Protein 5C1E (pdb70)

CATH classification: 2.160.20.10

Nearest PDB structures (foldseek):
  5c1e-assembly1_A  TM=1.003E+00  e=2.695E-51  Aspergillus niger ATCC 1015
  5c1c-assembly1_A  TM=1.003E+00  e=8.827E-51  Aspergillus niger ATCC 1015
  1xg2-assembly1_A  TM=9.090E-01  e=1.172E-19  Solanum lycopersicum
  1gq8-assembly1_A  TM=8.953E-01  e=8.799E-18  Daucus carota
  2nt9-assembly2_B  TM=8.661E-01  e=5.333E-15  Dickeya dadantii 3937

Organism: Aspergillus niger (strain ATCC 1015 / CBS 113.46 / FGSC A1144 / LSHB Ac4 / NCTC 3858a / NRRL 328 / USDA 3528.7) (NCBI:txid380704)

Secondary structure (DSSP, 8-state):
--B-SPPTT-EEESTTSSBSSHHHHHHHH-S--S-EEEEE-SEEEE--EEE--SS-EEEEE-BS-TT-STT--EEEEE---HHHHSSTGGG-SEEE--TT-EEES-EEEE---TTS---SEEEESSSEEEES-EEE-SBS-EEEEESEEEEES-EEEESBS-EEES-EEEEES-EEEESSSEEEEEE---STT----EEEES-EEEEPTT---TT-EEEE--SSTT-EEEEES-EE-TTB-TT-B---STT---EEEEES-BSTT---TT--SB---SS---HHHHH-TTGGGTS-TT-

Structure (mmCIF, N/CA/C/O backbone):
data_5C1E
#
_entry.id   5C1E
#
_cell.length_a   74.614
_cell.length_b   113.543
_cell.length_c   88.765
_cell.angle_alpha   90.000
_cell.angle_beta   90.000
_cell.angle_gamma   90.000
#
_symmetry.space_group_name_H-M   'C 2 2 21'
#
loop_
_entity.id
_entity.type
_entity.pdbx_description
1 polymer Pectinesterase
2 non-polymer 2-acetamido-2-deoxy-beta-D-glucopyranose
3 non-polymer 'SULFATE ION'
4 non-polymer 'CHLORIDE ION'
5 non-polymer GLYCEROL
6 non-polymer 'ACETATE ION'
7 water water
#
loop_
_atom_site.group_PDB
_atom_site.id
_atom_site.type_symbol
_atom_site.label_atom_id
_atom_site.label_alt_id
_atom_site.label_comp_id
_atom_site.label_asym_id
_atom_site.label_entity_id
_atom_site.label_seq_id
_atom_site.pdbx_PDB_ins_code
_atom_site.Cartn_x
_atom_site.Cartn_y
_atom_site.Cartn_z
_atom_site.occupancy
_atom_site.B_iso_or_equiv
_atom_site.auth_seq_id
_atom_site.auth_comp_id
_atom_site.auth_asym_id
_atom_site.auth_atom_id
_atom_site.pdbx_PDB_model_num
ATOM 1 N N . GLU A 1 1 ? -1.792 26.023 -1.739 1.00 32.39 29 GLU A N 1
ATOM 2 C CA . GLU A 1 1 ? -1.630 24.815 -2.591 1.00 30.44 29 GLU A CA 1
ATOM 3 C C . GLU A 1 1 ? -2.892 24.618 -3.421 1.00 24.91 29 GLU A C 1
ATOM 4 O O . GLU A 1 1 ? -3.965 25.074 -3.033 1.00 22.54 29 GLU A O 1
ATOM 10 N N . SER A 1 2 ? -2.758 23.944 -4.561 1.00 21.47 30 SER A N 1
ATOM 11 C CA . SER A 1 2 ? -3.915 23.453 -5.303 1.00 20.22 30 SER A CA 1
ATOM 12 C C . SER A 1 2 ? -4.069 21.963 -4.986 1.00 20.67 30 SER A C 1
ATOM 13 O O . SER A 1 2 ? -3.077 21.253 -4.892 1.00 22.37 30 SER A O 1
ATOM 16 N N . ARG A 1 3 ? -5.293 21.491 -4.768 1.00 19.35 31 ARG A N 1
ATOM 17 C CA . ARG A 1 3 ? -5.528 20.062 -4.605 1.00 19.03 31 ARG A CA 1
ATOM 18 C C . ARG A 1 3 ? -6.430 19.575 -5.728 1.00 18.49 31 ARG A C 1
ATOM 19 O O . ARG A 1 3 ? -7.649 19.767 -5.686 1.00 18.39 31 ARG A O 1
ATOM 27 N N . THR A 1 4 ? -5.826 18.978 -6.754 1.00 18.50 32 THR A N 1
ATOM 28 C CA . THR A 1 4 ? -6.560 18.597 -7.960 1.00 18.53 32 THR A CA 1
ATOM 29 C C . THR A 1 4 ? -6.473 17.111 -8.269 1.00 18.84 32 THR A C 1
ATOM 30 O O . THR A 1 4 ? -6.889 16.663 -9.334 1.00 17.84 32 THR A O 1
ATOM 34 N N . SER A 1 5 ? -5.949 16.341 -7.320 1.00 19.42 33 SER A N 1
ATOM 35 C CA . SER A 1 5 ? -6.008 14.891 -7.390 1.00 19.67 33 SER A CA 1
ATOM 36 C C . SER A 1 5 ? -5.856 14.357 -5.981 1.00 19.20 33 SER A C 1
ATOM 37 O O . SER A 1 5 ? -5.562 15.118 -5.042 1.00 19.16 33 SER A O 1
ATOM 40 N N . ALA A 1 6 ? -6.078 13.058 -5.820 1.00 19.28 34 ALA A N 1
ATOM 41 C CA . ALA A 1 6 ? -6.124 12.478 -4.479 1.00 19.06 34 ALA A CA 1
ATOM 42 C C . ALA A 1 6 ? -4.779 12.561 -3.781 1.00 20.09 34 ALA A C 1
ATOM 43 O O . ALA A 1 6 ? -3.770 12.161 -4.337 1.00 20.75 34 ALA A O 1
ATOM 45 N N . PRO A 1 7 ? -4.751 13.104 -2.558 1.00 21.75 35 PRO A N 1
ATOM 46 C CA . PRO A 1 7 ? -3.517 12.956 -1.814 1.00 22.73 35 PRO A CA 1
ATOM 47 C C . PRO A 1 7 ? -3.156 11.484 -1.564 1.00 24.43 35 PRO A C 1
ATOM 48 O O . PRO A 1 7 ? -3.970 10.569 -1.781 1.00 22.40 35 PRO A O 1
ATOM 52 N N . SER A 1 8 ? -1.928 11.288 -1.104 1.00 25.98 36 SER A N 1
ATOM 53 C CA . SER A 1 8 ? -1.364 9.967 -0.904 1.00 29.12 36 SER A CA 1
ATOM 54 C C . SER A 1 8 ? -2.308 9.075 -0.106 1.00 26.20 36 SER A C 1
ATOM 55 O O . SER A 1 8 ? -2.717 9.423 0.985 1.00 27.01 36 SER A O 1
ATOM 58 N N . GLY A 1 9 ? -2.656 7.935 -0.680 1.00 25.82 37 GLY A N 1
ATOM 59 C CA . GLY A 1 9 ? -3.432 6.918 0.012 1.00 25.21 37 GLY A CA 1
ATOM 60 C C . GLY A 1 9 ? -4.929 7.124 0.057 1.00 24.56 37 GLY A C 1
ATOM 61 O O . GLY A 1 9 ? -5.635 6.251 0.552 1.00 23.74 37 GLY A O 1
ATOM 62 N N . CYS A 1 10 ? -5.440 8.247 -0.456 1.00 22.74 38 CYS A N 1
ATOM 63 C CA . CYS A 1 10 ? -6.866 8.535 -0.295 1.00 23.92 38 CYS A CA 1
ATOM 64 C C . CYS A 1 10 ? -7.720 7.770 -1.289 1.00 22.19 38 CYS A C 1
ATOM 65 O O . CYS A 1 10 ? -7.296 7.523 -2.405 1.00 22.84 38 CYS A O 1
ATOM 68 N N . LEU A 1 11 ? -8.926 7.416 -0.861 1.00 21.47 39 LEU A N 1
ATOM 69 C CA . LEU A 1 11 ? -9.963 6.889 -1.747 1.00 21.61 39 LEU A CA 1
ATOM 70 C C . LEU A 1 11 ? -10.465 8.053 -2.615 1.00 21.04 39 LEU A C 1
ATOM 71 O O . LEU A 1 11 ? -10.446 9.202 -2.171 1.00 20.06 39 LEU A O 1
ATOM 76 N N . THR A 1 12 ? -10.921 7.764 -3.831 1.00 19.34 40 THR A N 1
ATOM 77 C CA . THR A 1 12 ? -11.359 8.836 -4.734 1.00 18.66 40 THR A CA 1
ATOM 78 C C . THR A 1 12 ? -12.842 8.752 -5.039 1.00 18.09 40 THR A C 1
ATOM 79 O O . THR A 1 12 ? -13.338 7.688 -5.381 1.00 18.26 40 THR A O 1
ATOM 83 N N . VAL A 1 13 ? -13.513 9.896 -4.961 1.00 17.50 41 VAL A N 1
ATOM 84 C CA . VAL A 1 13 ? -14.916 10.027 -5.308 1.00 16.85 41 VAL A CA 1
ATOM 85 C C . VAL A 1 13 ? -15.023 11.015 -6.453 1.00 17.38 41 VAL A C 1
ATOM 86 O O . VAL A 1 13 ? -14.374 12.054 -6.423 1.00 17.41 41 VAL A O 1
ATOM 90 N N . GLY A 1 14 ? -15.842 10.694 -7.449 1.00 17.12 42 GLY A N 1
ATOM 91 C CA . GLY A 1 14 ? -16.157 11.633 -8.517 1.00 17.64 42 GLY A CA 1
ATOM 92 C C . GLY A 1 14 ? -16.571 10.913 -9.766 1.00 17.53 42 GLY A C 1
ATOM 93 O O . GLY A 1 14 ? -16.544 9.683 -9.824 1.00 18.41 42 GLY A O 1
ATOM 94 N N . SER A 1 15 ? -16.929 11.677 -10.780 1.00 17.24 43 SER A N 1
ATOM 95 C CA . SER A 1 15 ? -17.342 11.108 -12.053 1.00 18.27 43 SER A CA 1
ATOM 96 C C . SER A 1 15 ? -16.297 10.138 -12.611 1.00 18.78 43 SER A C 1
ATOM 97 O O . SER A 1 15 ? -16.633 9.123 -13.204 1.00 18.75 43 SER A O 1
ATOM 100 N N . ASP A 1 16 ? -15.025 10.442 -12.420 1.00 18.90 44 ASP A N 1
ATOM 101 C CA . ASP A 1 16 ? -13.965 9.570 -12.909 1.00 19.93 44 ASP A CA 1
ATOM 102 C C . ASP A 1 16 ? -13.131 8.967 -11.806 1.00 20.45 44 ASP A C 1
ATOM 103 O O . ASP A 1 16 ? -11.996 8.578 -12.043 1.00 21.32 44 ASP A O 1
ATOM 108 N N . GLY A 1 17 ? -13.697 8.876 -10.607 1.00 19.79 45 GLY A N 1
ATOM 109 C CA . GLY A 1 17 ? -13.026 8.241 -9.482 1.00 19.11 45 GLY A CA 1
ATOM 110 C C . GLY A 1 17 ? -13.487 6.808 -9.228 1.00 19.22 45 GLY A C 1
ATOM 111 O O . GLY A 1 17 ? -14.313 6.237 -9.966 1.00 19.60 45 GLY A O 1
ATOM 112 N N . THR A 1 18 ? -12.977 6.236 -8.150 1.00 18.73 46 THR A N 1
ATOM 113 C CA . THR A 1 18 ? -13.311 4.879 -7.773 1.00 19.15 46 THR A CA 1
ATOM 114 C C . THR A 1 18 ? -14.773 4.725 -7.341 1.00 18.82 46 THR A C 1
ATOM 115 O O . THR A 1 18 ? -15.409 3.685 -7.617 1.00 18.92 46 THR A O 1
ATOM 119 N N . TYR A 1 19 ? -15.289 5.747 -6.659 1.00 18.92 47 TYR A N 1
ATOM 120 C CA . TYR A 1 19 ? -16.669 5.766 -6.161 1.00 19.04 47 TYR A CA 1
ATOM 121 C C . TYR A 1 19 ? -17.426 6.956 -6.748 1.00 20.09 47 TYR A C 1
ATOM 122 O O . TYR A 1 19 ? -16.866 8.046 -6.881 1.00 19.40 47 TYR A O 1
ATOM 131 N N . SER A 1 20 ? -18.695 6.739 -7.082 1.00 19.81 48 SER A N 1
ATOM 132 C CA A SER A 1 20 ? -19.531 7.784 -7.674 0.50 20.51 48 SER A CA 1
ATOM 133 C CA B SER A 1 20 ? -19.542 7.773 -7.672 0.50 21.38 48 SER A CA 1
ATOM 134 C C . SER A 1 20 ? -20.165 8.687 -6.616 1.00 20.73 48 SER A C 1
ATOM 135 O O . SER A 1 20 ? -20.475 9.851 -6.899 1.00 22.10 48 SER A O 1
ATOM 140 N N . THR A 1 21 ? -20.352 8.149 -5.409 1.00 19.68 49 THR A N 1
ATOM 141 C CA . THR A 1 21 ? -20.899 8.897 -4.280 1.00 19.10 49 THR A CA 1
ATOM 142 C C . THR A 1 21 ? -19.921 8.942 -3.085 1.00 18.62 49 THR A C 1
ATOM 143 O O . THR A 1 21 ? -19.077 8.058 -2.897 1.00 18.56 49 THR A O 1
ATOM 147 N N . ILE A 1 22 ? -20.066 9.973 -2.260 1.00 17.48 50 ILE A N 1
ATOM 148 C CA . ILE A 1 22 ? -19.289 10.077 -1.035 1.00 17.25 50 ILE A CA 1
ATOM 149 C C . ILE A 1 22 ? -19.685 8.941 -0.091 1.00 17.01 50 ILE A C 1
ATOM 150 O O . ILE A 1 22 ? -18.832 8.324 0.517 1.00 16.13 50 ILE A O 1
ATOM 155 N N . GLY A 1 23 ? -20.979 8.668 -0.000 1.00 17.67 51 GLY A N 1
ATOM 156 C CA . GLY A 1 23 ? -21.489 7.568 0.807 1.00 18.40 51 GLY A CA 1
ATOM 157 C C . GLY A 1 23 ? -20.861 6.221 0.481 1.00 18.91 51 GLY A C 1
ATOM 158 O O . GLY A 1 23 ? -20.582 5.433 1.372 1.00 19.20 51 GLY A O 1
ATOM 159 N N . ASP A 1 24 ? -20.647 5.949 -0.801 1.00 19.45 52 ASP A N 1
ATOM 160 C CA . ASP A 1 24 ? -20.009 4.696 -1.199 1.00 21.34 52 ASP A CA 1
ATOM 161 C C . ASP A 1 24 ? -18.575 4.632 -0.694 1.00 20.08 52 ASP A C 1
ATOM 162 O O . ASP A 1 24 ? -18.130 3.571 -0.269 1.00 20.23 52 ASP A O 1
ATOM 167 N N . ALA A 1 25 ? -17.845 5.757 -0.729 1.00 19.36 53 ALA A N 1
ATOM 168 C CA . ALA A 1 25 ? -16.460 5.772 -0.221 1.00 19.45 53 ALA A CA 1
ATOM 169 C C . ALA A 1 25 ? -16.402 5.593 1.303 1.00 19.77 53 ALA A C 1
ATOM 170 O O . ALA A 1 25 ? -15.560 4.853 1.819 1.00 19.93 53 ALA A O 1
ATOM 172 N N . LEU A 1 26 ? -17.286 6.289 2.015 1.00 19.97 54 LEU A N 1
ATOM 173 C CA . LEU A 1 26 ? -17.426 6.108 3.462 1.00 20.55 54 LEU A CA 1
ATOM 174 C C . LEU A 1 26 ? -17.719 4.633 3.803 1.00 21.77 54 LEU A C 1
ATOM 175 O O . LEU A 1 26 ? -17.090 4.068 4.697 1.00 22.56 54 LEU A O 1
ATOM 180 N N . ASP A 1 27 ? -18.667 4.026 3.083 1.00 22.69 55 ASP A N 1
ATOM 181 C CA . ASP A 1 27 ? -18.974 2.587 3.241 1.00 22.33 55 ASP A CA 1
ATOM 182 C C . ASP A 1 27 ? -17.733 1.731 3.009 1.00 21.71 55 ASP A C 1
ATOM 183 O O . ASP A 1 27 ? -17.488 0.767 3.747 1.00 23.14 55 ASP A O 1
ATOM 188 N N . ALA A 1 28 ? -16.958 2.068 1.986 1.00 20.11 56 ALA A N 1
ATOM 189 C CA . ALA A 1 28 ? -15.743 1.327 1.661 1.00 20.56 56 ALA A CA 1
ATOM 190 C C . ALA A 1 28 ? -14.685 1.329 2.769 1.00 21.24 56 ALA A C 1
ATOM 191 O O . ALA A 1 28 ? -13.819 0.473 2.777 1.00 20.82 56 ALA A O 1
ATOM 193 N N . LEU A 1 29 ? -14.735 2.287 3.685 1.00 21.41 57 LEU A N 1
ATOM 194 C CA . LEU A 1 29 ? -13.811 2.282 4.827 1.00 21.80 57 LEU A CA 1
ATOM 195 C C . LEU A 1 29 ? -14.081 1.127 5.781 1.00 21.76 57 LEU A C 1
ATOM 196 O O . LEU A 1 29 ? -13.160 0.635 6.418 1.00 21.93 57 LEU A O 1
ATOM 201 N N . GLY A 1 30 ? -15.345 0.730 5.896 1.00 21.75 58 GLY A N 1
ATOM 202 C CA . GLY A 1 30 ? -15.739 -0.374 6.764 1.00 23.00 58 GLY A CA 1
ATOM 203 C C . GLY A 1 30 ? -15.412 -0.138 8.229 1.00 24.43 58 GLY A C 1
ATOM 204 O O . GLY A 1 30 ? -15.368 1.004 8.689 1.00 23.07 58 GLY A O 1
ATOM 205 N N A SER A 1 31 ? -15.182 -1.227 8.960 0.40 25.10 59 SER A N 1
ATOM 206 N N B SER A 1 31 ? -15.199 -1.234 8.953 0.60 25.58 59 SER A N 1
ATOM 207 C CA A SER A 1 31 ? -14.842 -1.168 10.381 0.40 26.23 59 SER A CA 1
ATOM 208 C CA B SER A 1 31 ? -14.820 -1.194 10.360 0.60 27.20 59 SER A CA 1
ATOM 209 C C A SER A 1 31 ? -13.343 -1.322 10.546 0.40 27.21 59 SER A C 1
ATOM 210 C C B SER A 1 31 ? -13.311 -1.310 10.415 0.60 27.90 59 SER A C 1
ATOM 211 O O A SER A 1 31 ? -12.836 -2.442 10.543 0.40 29.43 59 SER A O 1
ATOM 212 O O B SER A 1 31 ? -12.755 -2.374 10.143 0.60 30.43 59 SER A O 1
ATOM 217 N N . SER A 1 32 ? -12.644 -0.206 10.693 1.00 27.80 60 SER A N 1
ATOM 218 C CA . SER A 1 32 ? -11.194 -0.198 10.810 1.00 26.56 60 SER A CA 1
ATOM 219 C C . SER A 1 32 ? -10.868 0.989 11.686 1.00 26.25 60 SER A C 1
ATOM 220 O O . SER A 1 32 ? -11.605 1.983 11.684 1.00 25.07 60 SER A O 1
ATOM 223 N N . THR A 1 33 ? -9.781 0.866 12.443 1.00 25.80 61 THR A N 1
ATOM 224 C CA . THR A 1 33 ? -9.269 1.960 13.265 1.00 25.70 61 THR A CA 1
ATOM 225 C C . THR A 1 33 ? -8.035 2.628 12.659 1.00 24.66 61 THR A C 1
ATOM 226 O O . THR A 1 33 ? -7.453 3.507 13.287 1.00 24.89 61 THR A O 1
ATOM 230 N N A SER A 1 34 ? -7.662 2.209 11.451 0.50 24.05 62 SER A N 1
ATOM 231 N N B SER A 1 34 ? -7.634 2.227 11.455 0.50 24.23 62 SER A N 1
ATOM 232 C CA A SER A 1 34 ? -6.550 2.805 10.722 0.50 24.41 62 SER A CA 1
ATOM 233 C CA B SER A 1 34 ? -6.484 2.854 10.798 0.50 24.74 62 SER A CA 1
ATOM 234 C C A SER A 1 34 ? -6.962 4.186 10.243 0.50 24.02 62 SER A C 1
ATOM 235 C C B SER A 1 34 ? -6.897 4.205 10.234 0.50 24.42 62 SER A C 1
ATOM 236 O O A SER A 1 34 ? -8.147 4.457 10.033 0.50 24.12 62 SER A O 1
ATOM 237 O O B SER A 1 34 ? -8.071 4.436 9.936 0.50 24.78 62 SER A O 1
ATOM 242 N N A SER A 1 35 ? -5.990 5.073 10.106 0.50 23.95 63 SER A N 1
ATOM 243 N N B SER A 1 35 ? -5.938 5.111 10.129 0.50 24.43 63 SER A N 1
ATOM 244 C CA A SER A 1 35 ? -6.268 6.390 9.578 0.50 23.62 63 SER A CA 1
ATOM 245 C CA B SER A 1 35 ? -6.210 6.413 9.558 0.50 24.10 63 SER A CA 1
ATOM 246 C C A SER A 1 35 ? -6.573 6.223 8.102 0.50 23.46 63 SER A C 1
ATOM 247 C C B SER A 1 35 ? -6.586 6.206 8.101 0.50 23.73 63 SER A C 1
ATOM 248 O O A SER A 1 35 ? -5.993 5.360 7.431 0.50 23.31 63 SER A O 1
ATOM 249 O O B SER A 1 35 ? -6.079 5.286 7.445 0.50 23.60 63 SER A O 1
ATOM 254 N N . ALA A 1 36 ? -7.482 7.054 7.604 1.00 22.73 64 ALA A N 1
ATOM 255 C CA . ALA A 1 36 ? -7.965 6.956 6.241 1.00 21.65 64 ALA A CA 1
ATOM 256 C C . ALA A 1 36 ? -8.282 8.341 5.715 1.00 20.66 64 ALA A C 1
ATOM 257 O O . ALA A 1 36 ? -8.459 9.285 6.477 1.00 18.98 64 ALA A O 1
ATOM 259 N N . CYS A 1 37 ? -8.349 8.449 4.399 1.00 20.76 65 CYS A N 1
ATOM 260 C CA . CYS A 1 37 ? -8.750 9.687 3.779 1.00 20.48 65 CYS A CA 1
ATOM 261 C C . CYS A 1 37 ? -9.472 9.444 2.475 1.00 20.37 65 CYS A C 1
ATOM 262 O O . CYS A 1 37 ? -9.313 8.402 1.821 1.00 20.33 65 CYS A O 1
ATOM 265 N N . ILE A 1 38 ? -10.309 10.419 2.145 1.00 18.21 66 ILE A N 1
ATOM 266 C CA . ILE A 1 38 ? -11.137 10.390 0.960 1.00 17.63 66 ILE A CA 1
ATOM 267 C C . ILE A 1 38 ? -10.950 11.747 0.273 1.00 16.69 66 ILE A C 1
ATOM 268 O O . ILE A 1 38 ? -10.978 12.805 0.934 1.00 16.88 66 ILE A O 1
ATOM 273 N N . TYR A 1 39 ? -10.716 11.686 -1.035 1.00 16.35 67 TYR A N 1
ATOM 274 C CA . TYR A 1 39 ? -10.665 12.857 -1.903 1.00 16.18 67 TYR A CA 1
ATOM 275 C C . TYR A 1 39 ? -11.925 12.894 -2.745 1.00 15.77 67 TYR A C 1
ATOM 276 O O . TYR A 1 39 ? -12.242 11.919 -3.439 1.00 15.54 67 TYR A O 1
ATOM 285 N N . VAL A 1 40 ? -12.620 14.028 -2.698 1.00 15.09 68 VAL A N 1
ATOM 286 C CA . VAL A 1 40 ? -13.842 14.226 -3.461 1.00 14.42 68 VAL A CA 1
ATOM 287 C C . VAL A 1 40 ? -13.585 15.227 -4.575 1.00 14.76 68 VAL A C 1
ATOM 288 O O . VAL A 1 40 ? -13.158 16.372 -4.328 1.00 14.02 68 VAL A O 1
ATOM 292 N N . ALA A 1 41 ? -13.811 14.776 -5.807 1.00 15.27 69 ALA A N 1
ATOM 293 C CA . ALA A 1 41 ? -13.697 15.629 -6.956 1.00 15.07 69 ALA A CA 1
ATOM 294 C C . ALA A 1 41 ? -14.945 16.478 -7.096 1.00 14.78 69 ALA A C 1
ATOM 295 O O . ALA A 1 41 ? -15.987 16.224 -6.479 1.00 16.16 69 ALA A O 1
ATOM 297 N N . SER A 1 42 ? -14.815 17.490 -7.941 1.00 14.99 70 SER A N 1
ATOM 298 C CA . SER A 1 42 ? -15.851 18.470 -8.195 1.00 14.72 70 SER A CA 1
ATOM 299 C C . SER A 1 42 ? -17.208 17.811 -8.423 1.00 14.31 70 SER A C 1
ATOM 300 O O . SER A 1 42 ? -17.325 16.760 -9.065 1.00 13.59 70 SER A O 1
ATOM 303 N N . GLY A 1 43 ? -18.231 18.463 -7.895 1.00 14.99 71 GLY A N 1
ATOM 304 C CA . GLY A 1 43 ? -19.588 18.024 -8.086 1.00 15.47 71 GLY A CA 1
ATOM 305 C C . GLY A 1 43 ? -20.517 18.494 -7.003 1.00 15.74 71 GLY A C 1
ATOM 306 O O . GLY A 1 43 ? -20.081 18.981 -5.938 1.00 15.72 71 GLY A O 1
ATOM 307 N N . THR A 1 44 ? -21.800 18.332 -7.279 1.00 16.16 72 THR A N 1
ATOM 308 C CA . THR A 1 44 ? -22.850 18.496 -6.273 1.00 17.29 72 THR A CA 1
ATOM 309 C C . THR A 1 44 ? -23.347 17.107 -5.945 1.00 17.62 72 THR A C 1
ATOM 310 O O . THR A 1 44 ? -23.796 16.381 -6.833 1.00 18.05 72 THR A O 1
ATOM 314 N N . TYR A 1 45 ? -23.181 16.730 -4.681 1.00 15.99 73 TYR A N 1
ATOM 315 C CA . TYR A 1 45 ? -23.508 15.412 -4.177 1.00 16.67 73 TYR A CA 1
ATOM 316 C C . TYR A 1 45 ? -24.782 15.516 -3.320 1.00 16.69 73 TYR A C 1
ATOM 317 O O . TYR A 1 45 ? -24.776 16.081 -2.223 1.00 16.19 73 TYR A O 1
ATOM 326 N N . GLU A 1 46 ? -25.879 15.008 -3.873 1.00 17.57 74 GLU A N 1
ATOM 327 C CA . GLU A 1 46 ? -27.168 15.028 -3.238 1.00 19.06 74 GLU A CA 1
ATOM 328 C C . GLU A 1 46 ? -27.230 13.820 -2.307 1.00 18.52 74 GLU A C 1
ATOM 329 O O . GLU A 1 46 ? -27.713 12.752 -2.679 1.00 18.12 74 GLU A O 1
ATOM 335 N N . GLU A 1 47 ? -26.690 14.000 -1.109 1.00 17.62 75 GLU A N 1
ATOM 336 C CA . GLU A 1 47 ? -26.515 12.917 -0.149 1.00 17.82 75 GLU A CA 1
ATOM 337 C C . GLU A 1 47 ? -26.741 13.417 1.268 1.00 18.00 75 GLU A C 1
ATOM 338 O O . GLU A 1 47 ? -26.554 14.599 1.549 1.00 17.60 75 GLU A O 1
ATOM 344 N N . GLN A 1 48 ? -27.172 12.509 2.148 1.00 18.70 76 GLN A N 1
ATOM 345 C CA . GLN A 1 48 ? -27.244 12.757 3.586 1.00 18.63 76 GLN A CA 1
ATOM 346 C C . GLN A 1 48 ? -26.317 11.747 4.263 1.00 19.07 76 GLN A C 1
ATOM 347 O O . GLN A 1 48 ? -26.474 10.539 4.086 1.00 19.55 76 GLN A O 1
ATOM 353 N N . LEU A 1 49 ? -25.328 12.235 5.003 1.00 17.95 77 LEU A N 1
ATOM 354 C CA . LEU A 1 49 ? -24.224 11.387 5.454 1.00 18.69 77 LEU A CA 1
ATOM 355 C C . LEU A 1 49 ? -24.077 11.360 6.966 1.00 19.41 77 LEU A C 1
ATOM 356 O O . LEU A 1 49 ? -24.286 12.368 7.640 1.00 19.35 77 LEU A O 1
ATOM 361 N N . THR A 1 50 ? -23.724 10.197 7.501 1.00 19.99 78 THR A N 1
ATOM 362 C CA . THR A 1 50 ? -23.294 10.091 8.893 1.00 20.31 78 THR A CA 1
ATOM 363 C C . THR A 1 50 ? -21.856 9.623 8.872 1.00 21.04 78 THR A C 1
ATOM 364 O O . THR A 1 50 ? -21.556 8.587 8.259 1.00 21.84 78 THR A O 1
ATOM 368 N N . ILE A 1 51 ? -20.974 10.388 9.502 1.00 19.43 79 ILE A N 1
ATOM 369 C CA . ILE A 1 51 ? -19.543 10.058 9.552 1.00 20.30 79 ILE A CA 1
ATOM 370 C C . ILE A 1 51 ? -19.243 9.420 10.911 1.00 19.91 79 ILE A C 1
ATOM 371 O O . ILE A 1 51 ? -19.135 10.124 11.927 1.00 18.79 79 ILE A O 1
ATOM 376 N N . ASP A 1 52 ? -19.124 8.092 10.938 1.00 20.32 80 ASP A N 1
ATOM 377 C CA . ASP A 1 52 ? -18.907 7.373 12.197 1.00 21.70 80 ASP A CA 1
ATOM 378 C C . ASP A 1 52 ? -17.710 6.430 12.155 1.00 21.78 80 ASP A C 1
ATOM 379 O O . ASP A 1 52 ? -17.617 5.527 12.964 1.00 23.40 80 ASP A O 1
ATOM 384 N N . TYR A 1 53 ? -16.788 6.659 11.231 1.00 20.48 81 TYR A N 1
ATOM 385 C CA . TYR A 1 53 ? -15.604 5.823 11.090 1.00 20.44 81 TYR A CA 1
ATOM 386 C C . TYR A 1 53 ? -14.830 5.757 12.417 1.00 20.78 81 TYR A C 1
ATOM 387 O O . TYR A 1 53 ? -14.678 6.776 13.120 1.00 19.41 81 TYR A O 1
ATOM 396 N N . ALA A 1 54 ? -14.345 4.558 12.757 1.00 21.16 82 ALA A N 1
ATOM 397 C CA . ALA A 1 54 ? -13.650 4.325 14.022 1.00 21.50 82 ALA A CA 1
ATOM 398 C C . ALA A 1 54 ? -12.258 4.931 14.066 1.00 21.52 82 ALA A C 1
ATOM 399 O O . ALA A 1 54 ? -11.775 5.294 15.120 1.00 22.02 82 ALA A O 1
ATOM 401 N N . GLY A 1 55 ? -11.601 5.018 12.921 1.00 21.77 83 GLY A N 1
ATOM 402 C CA . GLY A 1 55 ? -10.283 5.613 12.852 1.00 21.78 83 GLY A CA 1
ATOM 403 C C . GLY A 1 55 ? -10.314 7.115 12.586 1.00 21.45 83 GLY A C 1
ATOM 404 O O . GLY A 1 55 ? -11.371 7.741 12.593 1.00 19.84 83 GLY A O 1
ATOM 405 N N A ASN A 1 56 ? -9.140 7.701 12.379 0.50 21.09 84 ASN A N 1
ATOM 406 N N B ASN A 1 56 ? -9.122 7.657 12.342 0.50 22.01 84 ASN A N 1
ATOM 407 C CA A ASN A 1 56 ? -9.045 9.120 12.061 0.50 21.14 84 ASN A CA 1
ATOM 408 C CA B ASN A 1 56 ? -8.911 9.048 11.958 0.50 22.63 84 ASN A CA 1
ATOM 409 C C A ASN A 1 56 ? -9.223 9.331 10.564 0.50 20.40 84 ASN A C 1
ATOM 410 C C B ASN A 1 56 ? -9.242 9.26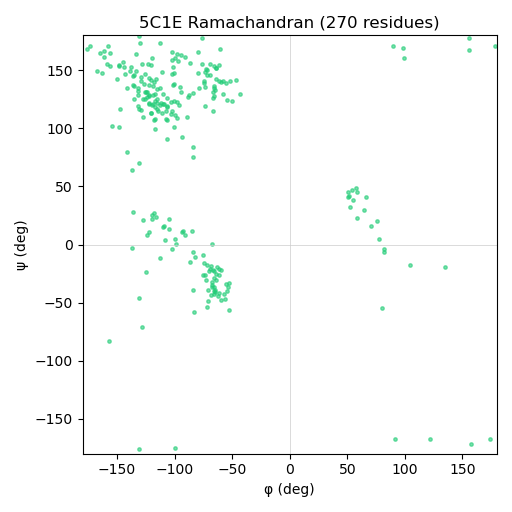3 10.499 0.50 21.27 84 ASN A C 1
ATOM 411 O O A ASN A 1 56 ? -8.382 8.920 9.767 0.50 20.69 84 ASN A O 1
ATOM 412 O O B ASN A 1 56 ? -8.490 8.804 9.639 0.50 21.44 84 ASN A O 1
ATOM 421 N N . LEU A 1 57 ? -10.340 9.949 10.199 1.00 19.82 85 LEU A N 1
ATOM 422 C CA . LEU A 1 57 ? -10.707 10.178 8.795 1.00 18.58 85 LEU A CA 1
ATOM 423 C C . LEU A 1 57 ? -10.456 11.627 8.438 1.00 18.28 85 LEU A C 1
ATOM 424 O O . LEU A 1 57 ? -10.766 12.531 9.235 1.00 17.05 85 LEU A O 1
ATOM 429 N N . THR A 1 58 ? -9.877 11.830 7.254 1.00 17.64 86 THR A N 1
ATOM 430 C CA . THR A 1 58 ? -9.793 13.152 6.618 1.00 17.51 86 THR A CA 1
ATOM 431 C C . THR A 1 58 ? -10.531 13.139 5.285 1.00 17.77 86 THR A C 1
ATOM 432 O O . THR A 1 58 ? -10.310 12.246 4.441 1.00 17.14 86 THR A O 1
ATOM 436 N N . LEU A 1 59 ? -11.428 14.115 5.098 1.00 16.93 87 LEU A N 1
ATOM 437 C CA . LEU A 1 59 ? -12.134 14.294 3.841 1.00 17.58 87 LEU A CA 1
ATOM 438 C C . LEU A 1 59 ? -11.632 15.564 3.137 1.00 17.45 87 LEU A C 1
ATOM 439 O O . LEU A 1 59 ? -11.691 16.652 3.717 1.00 17.98 87 LEU A O 1
ATOM 444 N N . TYR A 1 60 ? -11.114 15.414 1.916 1.00 16.34 88 TYR A N 1
ATOM 445 C CA . TYR A 1 60 ? -10.549 16.521 1.159 1.00 16.56 88 TYR A CA 1
ATOM 446 C C . TYR A 1 60 ? -11.389 16.815 -0.046 1.00 16.25 88 TYR A C 1
ATOM 447 O O . TYR A 1 60 ? -11.713 15.905 -0.800 1.00 18.04 88 TYR A O 1
ATOM 456 N N . GLY A 1 61 ? -11.666 18.090 -0.280 1.00 15.99 89 GLY A N 1
ATOM 457 C CA . GLY A 1 61 ? -12.323 18.528 -1.498 1.00 15.27 89 GLY A CA 1
ATOM 458 C C . GLY A 1 61 ? -11.349 19.101 -2.505 1.00 15.45 89 GLY A C 1
ATOM 459 O O . GLY A 1 61 ? -10.338 19.704 -2.152 1.00 15.43 89 GLY A O 1
ATOM 460 N N . GLU A 1 62 ? -11.670 18.909 -3.770 1.00 15.00 90 GLU A N 1
ATOM 461 C CA . GLU A 1 62 ? -10.907 19.480 -4.871 1.00 15.83 90 GLU A CA 1
ATOM 462 C C . GLU A 1 62 ? -10.991 20.994 -4.843 1.00 15.08 90 GLU A C 1
ATOM 463 O O . GLU A 1 62 ? -12.080 21.551 -4.674 1.00 15.94 90 GLU A O 1
ATOM 469 N N . THR A 1 63 ? -9.844 21.659 -4.981 1.00 14.32 91 THR A N 1
ATOM 470 C CA . THR A 1 63 ? -9.812 23.117 -5.091 1.00 14.31 91 THR A CA 1
ATOM 471 C C . THR A 1 63 ? -8.497 23.641 -5.640 1.00 13.99 91 THR A C 1
ATOM 472 O O . THR A 1 63 ? -7.456 23.064 -5.387 1.00 14.14 91 THR A O 1
ATOM 476 N N . THR A 1 64 ? -8.561 24.753 -6.380 1.00 14.87 92 THR A N 1
ATOM 477 C CA . THR A 1 64 ? -7.365 25.424 -6.884 1.00 15.37 92 THR A CA 1
ATOM 478 C C . THR A 1 64 ? -6.585 26.145 -5.776 1.00 16.21 92 THR A C 1
ATOM 479 O O . THR A 1 64 ? -5.414 26.461 -5.960 1.00 16.66 92 THR A O 1
ATOM 483 N N . ASP A 1 65 ? -7.230 26.388 -4.631 1.00 16.20 93 ASP A N 1
ATOM 484 C CA . ASP A 1 65 ? -6.617 27.116 -3.509 1.00 16.82 93 ASP A CA 1
ATOM 485 C C . ASP A 1 65 ? -7.192 26.589 -2.191 1.00 16.52 93 ASP A C 1
ATOM 486 O O . ASP A 1 65 ? -8.305 26.945 -1.775 1.00 16.54 93 ASP A O 1
ATOM 491 N N . THR A 1 66 ? -6.421 25.738 -1.533 1.00 16.44 94 THR A N 1
ATOM 492 C CA . THR A 1 66 ? -6.831 25.111 -0.281 1.00 16.53 94 THR A CA 1
ATOM 493 C C . THR A 1 66 ? -6.935 26.099 0.888 1.00 16.89 94 THR A C 1
ATOM 494 O O . THR A 1 66 ? -7.578 25.779 1.892 1.00 16.34 94 THR A O 1
ATOM 498 N N . SER A 1 67 ? -6.297 27.273 0.759 1.00 16.88 95 SER A N 1
ATOM 499 C CA . SER A 1 67 ? -6.206 28.263 1.836 1.00 17.89 95 SER A CA 1
ATOM 500 C C . SER A 1 67 ? -7.509 29.049 2.067 1.00 18.08 95 SER A C 1
ATOM 501 O O . SER A 1 67 ? -7.643 29.780 3.067 1.00 18.04 95 SER A O 1
ATOM 504 N N . THR A 1 68 ? -8.479 28.884 1.166 1.00 17.58 96 THR A N 1
ATOM 505 C CA . THR A 1 68 ? -9.747 29.583 1.240 1.00 17.27 96 THR A CA 1
ATOM 506 C C . THR A 1 68 ? -10.904 28.609 1.003 1.00 16.71 96 THR A C 1
ATOM 507 O O . THR A 1 68 ? -10.695 27.499 0.519 1.00 15.39 96 THR A O 1
ATOM 511 N N . TYR A 1 69 ? -12.114 29.032 1.364 1.00 15.76 97 TYR A N 1
ATOM 512 C CA . TYR A 1 69 ? -13.352 28.342 0.966 1.00 15.65 97 TYR A CA 1
ATOM 513 C C . TYR A 1 69 ? -13.872 28.826 -0.419 1.00 16.44 97 TYR A C 1
ATOM 514 O O . TYR A 1 69 ? -14.745 28.172 -1.051 1.00 15.67 97 TYR A O 1
ATOM 523 N N . LYS A 1 70 ? -13.346 29.945 -0.888 1.00 16.50 98 LYS A N 1
ATOM 524 C CA . LYS A 1 70 ? -13.970 30.652 -2.025 1.00 17.81 98 LYS A CA 1
ATOM 525 C C . LYS A 1 70 ? -13.941 29.911 -3.358 1.00 16.64 98 LYS A C 1
ATOM 526 O O . LYS A 1 70 ? -14.755 30.201 -4.238 1.00 17.35 98 LYS A O 1
ATOM 532 N N . ASP A 1 71 ? -13.008 28.986 -3.516 1.00 16.20 99 ASP A N 1
ATOM 533 C CA . ASP A 1 71 ? -12.860 28.209 -4.753 1.00 16.01 99 ASP A CA 1
ATOM 534 C C . ASP A 1 71 ? -13.365 26.773 -4.653 1.00 15.75 99 ASP A C 1
ATOM 535 O O . ASP A 1 71 ? -13.091 25.952 -5.549 1.00 16.18 99 ASP A O 1
ATOM 540 N N . ASN A 1 72 ? -14.116 26.447 -3.595 1.00 15.02 100 ASN A N 1
ATOM 541 C CA . ASN A 1 72 ? -14.593 25.078 -3.436 1.00 14.95 100 ASN A CA 1
ATOM 542 C C . ASN A 1 72 ? -15.492 24.718 -4.630 1.00 15.18 100 ASN A C 1
ATOM 543 O O . ASN A 1 72 ? -16.280 25.554 -5.122 1.00 15.74 100 ASN A O 1
ATOM 548 N N . VAL A 1 73 ? -15.358 23.484 -5.105 1.00 15.25 101 VAL A N 1
ATOM 549 C CA . VAL A 1 73 ? -16.173 22.971 -6.205 1.00 15.01 101 VAL A CA 1
ATOM 550 C C . VAL A 1 73 ? -16.915 21.694 -5.805 1.00 14.86 101 VAL A C 1
ATOM 551 O O . VAL A 1 73 ? -17.542 21.051 -6.653 1.00 15.10 101 VAL A O 1
ATOM 555 N N . VAL A 1 74 ? -16.859 21.341 -4.521 1.00 14.50 102 VAL A N 1
ATOM 556 C CA . VAL A 1 74 ? -17.568 20.182 -3.985 1.00 14.86 102 VAL A CA 1
ATOM 557 C C . VAL A 1 74 ? -18.654 20.674 -3.049 1.00 15.44 102 VAL A C 1
ATOM 558 O O . VAL A 1 74 ? -18.371 21.374 -2.075 1.00 14.87 102 VAL A O 1
ATOM 562 N N . THR A 1 75 ? -19.899 20.341 -3.372 1.00 15.75 103 THR A N 1
ATOM 563 C CA . THR A 1 75 ? -21.024 20.686 -2.520 1.00 16.33 103 THR A CA 1
ATOM 564 C C . THR A 1 75 ? -21.755 19.409 -2.144 1.00 15.56 103 THR A C 1
ATOM 565 O O . THR A 1 75 ? -22.077 18.601 -3.021 1.00 16.84 103 THR A O 1
ATOM 569 N N . ILE A 1 76 ? -21.985 19.225 -0.844 1.00 14.85 104 ILE A N 1
ATOM 570 C CA . ILE A 1 76 ? -22.864 18.185 -0.324 1.00 14.44 104 ILE A CA 1
ATOM 571 C C . ILE A 1 76 ? -24.174 18.845 0.077 1.00 15.15 104 ILE A C 1
ATOM 572 O O . ILE A 1 76 ? -24.192 19.761 0.918 1.00 15.46 104 ILE A O 1
ATOM 577 N N . THR A 1 77 ? -25.276 18.383 -0.504 1.00 15.35 105 THR A N 1
ATOM 578 C CA . THR A 1 77 ? -26.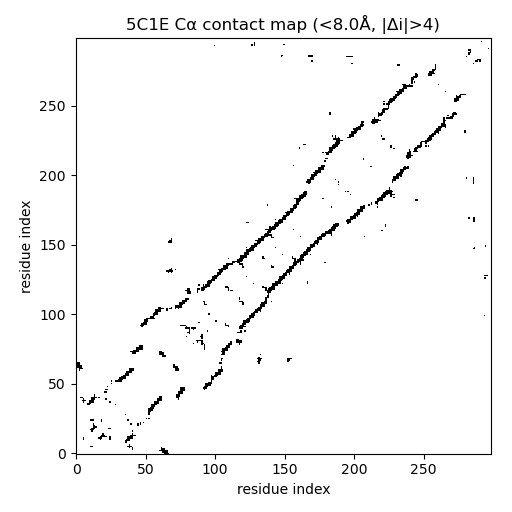547 19.020 -0.257 1.00 16.46 105 THR A CA 1
ATOM 579 C C . THR A 1 77 ? -27.667 18.017 -0.016 1.00 16.64 105 THR A C 1
ATOM 580 O O . THR A 1 77 ? -27.713 16.959 -0.625 1.00 16.22 105 THR A O 1
ATOM 584 N N . HIS A 1 78 ? -28.572 18.411 0.877 1.00 16.01 106 HIS A N 1
ATOM 585 C CA . HIS A 1 78 ? -29.783 17.656 1.165 1.00 16.88 106 HIS A CA 1
ATOM 586 C C . HIS A 1 78 ? -30.767 18.637 1.798 1.00 16.61 106 HIS A C 1
ATOM 587 O O . HIS A 1 78 ? -30.365 19.670 2.339 1.00 16.15 106 HIS A O 1
ATOM 594 N N . THR A 1 79 ? -32.057 18.356 1.686 1.00 16.80 107 THR A N 1
ATOM 595 C CA . THR A 1 79 ? -33.070 19.265 2.201 1.00 17.36 107 THR A CA 1
ATOM 596 C C . THR A 1 79 ? -34.086 18.498 3.046 1.00 17.91 107 THR A C 1
ATOM 597 O O . THR A 1 79 ? -34.773 17.608 2.542 1.00 17.00 107 THR A O 1
ATOM 601 N N . ILE A 1 80 ? -34.140 18.847 4.329 1.00 17.90 108 ILE A N 1
ATOM 602 C CA . ILE A 1 80 ? -35.188 18.430 5.234 1.00 19.29 108 ILE A CA 1
ATOM 603 C C . ILE A 1 80 ? -35.112 19.256 6.513 1.00 18.88 108 ILE A C 1
ATOM 604 O O . ILE A 1 80 ? -34.024 19.659 6.921 1.00 19.01 108 ILE A O 1
ATOM 609 N N . SER A 1 81 ? -36.269 19.488 7.142 1.00 19.73 109 SER A N 1
ATOM 610 C CA . SER A 1 81 ? -36.330 20.223 8.417 1.00 19.78 109 SER A CA 1
ATOM 611 C C . SER A 1 81 ? -36.327 19.255 9.604 1.00 20.64 109 SER A C 1
ATOM 612 O O . SER A 1 81 ? -36.595 18.058 9.441 1.00 19.95 109 SER A O 1
ATOM 615 N N . SER A 1 82 ? -36.039 19.760 10.802 1.00 21.60 110 SER A N 1
ATOM 616 C CA . SER A 1 82 ? -36.009 18.881 11.971 1.00 23.60 110 SER A CA 1
ATOM 617 C C . SER A 1 82 ? -37.392 18.300 12.326 1.00 24.44 110 SER A C 1
ATOM 618 O O . SER A 1 82 ? -37.467 17.138 12.724 1.00 24.79 110 SER A O 1
ATOM 621 N N . PRO A 1 83 ? -38.485 19.079 12.167 1.00 25.64 111 PRO A N 1
ATOM 622 C CA . PRO A 1 83 ? -39.789 18.470 12.419 1.00 26.45 111 PRO A CA 1
ATOM 623 C C . PRO A 1 83 ? -40.101 17.289 11.489 1.00 27.14 111 PRO A C 1
ATOM 624 O O . PRO A 1 83 ? -40.628 16.260 11.937 1.00 26.48 111 PRO A O 1
ATOM 628 N N . ASP A 1 84 ? -39.767 17.425 10.210 1.00 27.10 112 ASP A N 1
ATOM 629 C CA . ASP A 1 84 ? -39.976 16.340 9.254 1.00 27.22 112 ASP A CA 1
ATOM 630 C C . ASP A 1 84 ? -39.016 15.182 9.482 1.00 26.88 112 ASP A C 1
ATOM 631 O O . ASP A 1 84 ? -39.417 14.039 9.381 1.00 26.98 112 ASP A O 1
ATOM 636 N N . ALA A 1 85 ? -37.759 15.463 9.809 1.00 25.27 113 ALA A N 1
ATOM 637 C CA . ALA A 1 85 ? -36.776 14.400 10.042 1.00 24.56 113 ALA A CA 1
ATOM 638 C C . ALA A 1 85 ? -36.944 13.696 11.387 1.00 24.27 113 ALA A C 1
ATOM 639 O O . ALA A 1 85 ? -36.537 12.551 11.542 1.00 23.82 113 ALA A O 1
ATOM 641 N N . GLY A 1 86 ? -37.510 14.388 12.366 1.00 24.32 114 GLY A N 1
ATOM 642 C CA . GLY A 1 86 ? -37.716 13.811 13.696 1.00 24.96 114 GLY A CA 1
ATOM 643 C C . GLY A 1 86 ? -36.758 14.289 14.775 1.00 23.88 114 GLY A C 1
ATOM 644 O O . GLY A 1 86 ? -37.027 14.091 15.948 1.00 24.30 114 GLY A O 1
ATOM 645 N N . SER A 1 87 ? -35.627 14.882 14.392 1.00 22.37 115 SER A N 1
ATOM 646 C CA . SER A 1 87 ? -34.731 15.535 15.351 1.00 21.78 115 SER A CA 1
ATOM 647 C C . SER A 1 87 ? -33.799 16.488 14.624 1.00 21.20 115 SER A C 1
ATOM 648 O O . SER A 1 87 ? -33.702 16.444 13.396 1.00 20.74 115 SER A O 1
ATOM 651 N N . LEU A 1 88 ? -33.116 17.347 15.378 1.00 19.89 116 LEU A N 1
ATOM 652 C CA . LEU A 1 88 ? -32.065 18.191 14.793 1.00 20.26 116 LEU A CA 1
ATOM 653 C C . LEU A 1 88 ? -30.994 17.376 14.076 1.00 19.66 116 LEU A C 1
ATOM 654 O O . LEU A 1 88 ? -30.662 17.672 12.937 1.00 19.13 116 LEU A O 1
ATOM 659 N N A ASP A 1 89 ? -30.464 16.354 14.751 0.50 19.96 117 ASP A N 1
ATOM 660 N N B ASP A 1 89 ? -30.468 16.351 14.745 0.50 19.81 117 ASP A N 1
ATOM 661 C CA A ASP A 1 89 ? -29.417 15.498 14.179 0.50 20.25 117 ASP A CA 1
ATOM 662 C CA B ASP A 1 89 ? -29.413 15.512 14.168 0.50 20.00 117 ASP A CA 1
ATOM 663 C C A ASP A 1 89 ? -29.852 14.802 12.903 0.50 20.03 117 ASP A C 1
ATOM 664 C C B ASP A 1 89 ? -29.854 14.810 12.896 0.50 19.88 117 ASP A C 1
ATOM 665 O O A ASP A 1 89 ? -29.071 14.698 11.962 0.50 19.32 117 ASP A O 1
ATOM 666 O O B ASP A 1 89 ? -29.081 14.717 11.947 0.50 19.18 117 ASP A O 1
ATOM 675 N N . LYS A 1 90 ? -31.098 14.338 12.872 1.00 19.81 118 LYS A N 1
ATOM 676 C CA . LYS A 1 90 ? -31.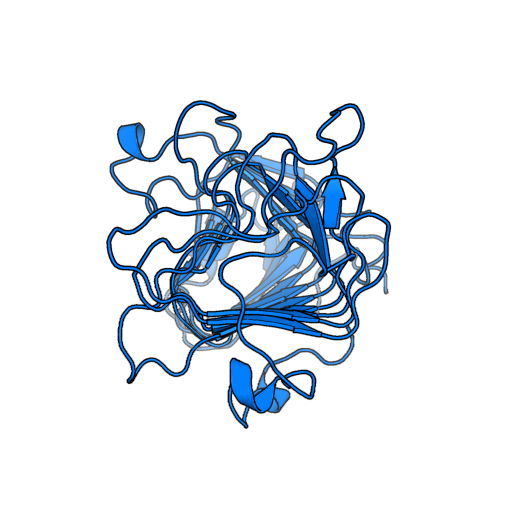636 13.646 11.693 1.00 20.32 118 LYS A CA 1
ATOM 677 C C . LYS A 1 90 ? -31.891 14.571 10.518 1.00 18.86 118 LYS A C 1
ATOM 678 O O . LYS A 1 90 ? -32.031 14.081 9.405 1.00 19.15 118 LYS A O 1
ATOM 684 N N . SER A 1 91 ? -31.967 15.884 10.763 1.00 17.13 119 SER A N 1
ATOM 685 C CA . SER A 1 91 ? -32.129 16.870 9.699 1.00 16.41 119 SER A CA 1
ATOM 686 C C . SER A 1 91 ? -30.804 17.234 9.025 1.00 16.03 119 SER A C 1
ATOM 687 O O . SER A 1 91 ? -30.805 17.908 7.998 1.00 16.01 119 SER A O 1
ATOM 690 N N . ALA A 1 92 ? -29.688 16.809 9.610 1.00 16.48 120 ALA A N 1
ATOM 691 C CA . ALA A 1 92 ? -28.373 17.275 9.173 1.00 16.49 120 ALA A CA 1
ATOM 692 C C . ALA A 1 92 ? -27.983 16.655 7.855 1.00 16.14 120 ALA A C 1
ATOM 693 O O . ALA A 1 92 ? -28.165 15.463 7.653 1.00 16.73 120 ALA A O 1
ATOM 695 N N . THR A 1 93 ? -27.450 17.468 6.947 1.00 15.86 121 THR A N 1
ATOM 696 C CA . THR A 1 93 ? -26.906 16.947 5.697 1.00 15.51 121 THR A CA 1
ATOM 697 C C . THR A 1 93 ? -25.691 16.073 5.984 1.00 15.14 121 THR A C 1
ATOM 698 O O . THR A 1 93 ? -25.518 15.006 5.370 1.00 14.27 121 THR A O 1
ATOM 702 N N . VAL A 1 94 ? -24.877 16.513 6.936 1.00 14.56 122 VAL A N 1
ATOM 703 C CA . VAL A 1 94 ? -23.715 15.730 7.405 1.00 14.70 122 VAL A CA 1
ATOM 704 C C . VAL A 1 94 ? -23.697 15.674 8.937 1.00 15.21 122 VAL A C 1
ATOM 705 O O . VAL A 1 94 ? -23.788 16.713 9.614 1.00 14.78 122 VAL A O 1
ATOM 709 N N . ASN A 1 95 ? -23.582 14.456 9.469 1.00 15.30 123 ASN A N 1
ATOM 710 C CA . ASN A 1 95 ? -23.598 14.212 10.901 1.00 16.15 123 ASN A CA 1
ATOM 711 C C . ASN A 1 95 ? -22.263 13.609 11.292 1.00 16.08 123 ASN A C 1
ATOM 712 O O . ASN A 1 95 ? -21.993 12.464 10.968 1.00 16.17 123 ASN A O 1
ATOM 717 N N . VAL A 1 96 ? -21.418 14.383 11.964 1.00 16.02 124 VAL A N 1
ATOM 718 C CA . VAL A 1 96 ? -20.082 13.907 12.320 1.00 16.76 124 VAL A CA 1
ATOM 719 C C . VAL A 1 96 ? -20.055 13.403 13.755 1.00 17.09 124 VAL A C 1
ATOM 720 O O . VAL A 1 96 ? -20.117 14.192 14.713 1.00 16.78 124 VAL A O 1
ATOM 724 N N . VAL A 1 97 ? -19.938 12.094 13.902 1.00 18.41 125 VAL A N 1
ATOM 725 C CA . VAL A 1 97 ? -19.804 11.475 15.225 1.00 20.34 125 VAL A CA 1
ATOM 726 C C . VAL A 1 97 ? -18.482 10.705 15.367 1.00 22.07 125 VAL A C 1
ATOM 727 O O . VAL A 1 97 ? -18.343 9.808 16.209 1.00 24.79 125 VAL A O 1
ATOM 731 N N . SER A 1 98 ? -17.480 11.102 14.592 1.00 21.42 126 SER A N 1
ATOM 732 C CA . SER A 1 98 ? -16.206 10.395 14.577 1.00 20.48 126 SER A CA 1
ATOM 733 C C . SER A 1 98 ? -15.110 11.308 15.134 1.00 20.21 126 SER A C 1
ATOM 734 O O . SER A 1 98 ? -14.760 12.333 14.515 1.00 19.04 126 SER A O 1
ATOM 737 N N . ASP A 1 99 ? -14.540 10.936 16.284 1.00 20.04 127 ASP A N 1
ATOM 738 C CA . ASP A 1 99 ? -13.420 11.696 16.834 1.00 20.26 127 ASP A CA 1
ATOM 739 C C . ASP A 1 99 ? -12.300 11.912 15.808 1.00 19.25 127 ASP A C 1
ATOM 740 O O . ASP A 1 99 ? -11.975 11.026 15.018 1.00 19.39 127 ASP A O 1
ATOM 745 N N . GLY A 1 100 ? -11.716 13.101 15.834 1.00 19.29 128 GLY A N 1
ATOM 746 C CA . GLY A 1 100 ? -10.519 13.387 15.048 1.00 19.57 128 GLY A CA 1
ATOM 747 C C . GLY A 1 100 ? -10.768 13.640 13.577 1.00 19.14 128 GLY A C 1
ATOM 748 O O . GLY A 1 100 ? -9.819 13.789 12.811 1.00 19.39 128 GLY A O 1
ATOM 749 N N . PHE A 1 101 ? -12.037 13.677 13.169 1.00 18.36 129 PHE A N 1
ATOM 750 C CA . PHE A 1 101 ? -12.386 13.944 11.776 1.00 17.84 129 PHE A CA 1
ATOM 751 C C . PHE A 1 101 ? -11.859 15.326 11.345 1.00 17.89 129 PHE A C 1
ATOM 752 O O . PHE A 1 101 ? -11.915 16.300 12.117 1.00 17.02 129 PHE A O 1
ATOM 760 N N . SER A 1 102 ? -11.349 15.395 10.119 1.00 17.44 130 SER A N 1
ATOM 761 C CA . SER A 1 102 ? -10.952 16.668 9.510 1.00 16.69 130 SER A CA 1
ATOM 762 C C . SER A 1 102 ? -11.582 16.781 8.142 1.00 16.39 130 SER A C 1
ATOM 763 O O . SER A 1 102 ? -11.647 15.789 7.409 1.00 16.63 130 SER A O 1
ATOM 766 N N . MET A 1 103 ? -12.042 17.978 7.785 1.00 15.71 131 MET A N 1
ATOM 767 C CA . MET A 1 103 ? -12.617 18.198 6.468 1.00 15.58 131 MET A CA 1
ATOM 768 C C . MET A 1 103 ? -12.001 19.465 5.868 1.00 15.34 131 MET A C 1
ATOM 769 O O . MET A 1 103 ? -11.844 20.475 6.564 1.00 14.72 131 MET A O 1
ATOM 774 N N . TYR A 1 104 ? -11.608 19.374 4.601 1.00 14.47 132 TYR A N 1
ATOM 775 C CA . TYR A 1 104 ? -10.933 20.455 3.892 1.00 14.69 132 TYR A CA 1
ATOM 776 C C . TYR A 1 104 ? -11.661 20.784 2.618 1.00 14.23 132 TYR A C 1
ATOM 777 O O . TYR A 1 104 ? -11.867 19.907 1.766 1.00 13.38 132 TYR A O 1
ATOM 786 N N . ASN A 1 105 ? -12.014 22.056 2.470 1.00 13.95 133 ASN A N 1
ATOM 787 C CA . ASN A 1 105 ? -12.509 22.586 1.188 1.00 14.33 133 ASN A CA 1
ATOM 788 C C . ASN A 1 105 ? -13.746 21.884 0.624 1.00 14.76 133 ASN A C 1
ATOM 789 O O . ASN A 1 105 ? -13.786 21.509 -0.554 1.00 14.70 133 ASN A O 1
ATOM 794 N N . ILE A 1 106 ? -14.746 21.718 1.492 1.00 14.85 134 ILE A N 1
ATOM 795 C CA . ILE A 1 106 ? -16.037 21.129 1.120 1.00 15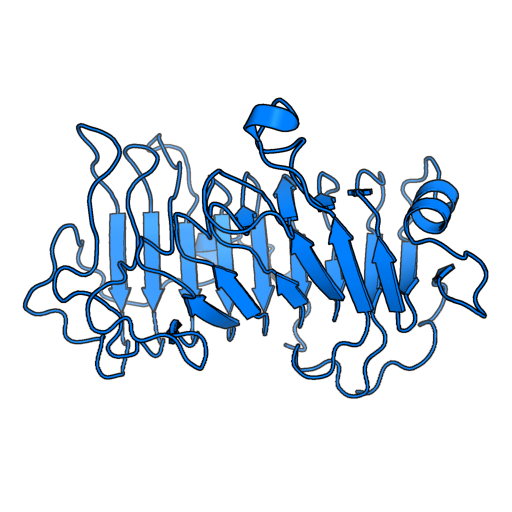.05 134 ILE A CA 1
ATOM 796 C C . ILE A 1 106 ? -17.145 22.082 1.551 1.00 14.93 134 ILE A C 1
ATOM 797 O O . ILE A 1 106 ? -17.065 22.676 2.634 1.00 15.03 134 ILE A O 1
ATOM 802 N N . ASN A 1 107 ? -18.141 22.261 0.687 1.00 14.18 135 ASN A N 1
ATOM 803 C CA . ASN A 1 107 ? -19.351 22.996 1.042 1.00 14.45 135 ASN A CA 1
ATOM 804 C C . ASN A 1 107 ? -20.426 22.007 1.497 1.00 14.19 135 ASN A C 1
ATOM 805 O O . ASN A 1 107 ? -20.629 20.988 0.843 1.00 14.05 135 ASN A O 1
ATOM 810 N N . VAL A 1 108 ? -21.105 22.334 2.589 1.00 13.55 136 VAL A N 1
ATOM 811 C CA . VAL A 1 108 ? -22.228 21.564 3.092 1.00 14.37 136 VAL A CA 1
ATOM 812 C C . VAL A 1 108 ? -23.433 22.469 3.244 1.00 14.78 136 VAL A C 1
ATOM 813 O O . VAL A 1 108 ? -23.344 23.549 3.846 1.00 15.03 136 VAL A O 1
ATOM 817 N N . GLU A 1 109 ? -24.572 22.022 2.726 1.00 15.80 137 GLU A N 1
ATOM 818 C CA . GLU A 1 109 ? -25.776 22.822 2.795 1.00 17.01 137 GLU A CA 1
ATOM 819 C C . GLU A 1 109 ? -27.006 22.003 3.117 1.00 15.07 137 GLU A C 1
ATOM 820 O O . GLU A 1 109 ? -27.084 20.824 2.812 1.00 14.94 137 GLU A O 1
ATOM 826 N N . ASN A 1 110 ? -27.933 22.656 3.789 1.00 14.77 138 ASN A N 1
ATOM 827 C CA . ASN A 1 110 ? -29.309 22.164 3.891 1.00 14.71 138 ASN A CA 1
ATOM 828 C C . ASN A 1 110 ? -30.162 23.157 3.098 1.00 14.87 138 ASN A C 1
ATOM 829 O O . ASN A 1 110 ? -30.150 24.341 3.398 1.00 15.19 138 ASN A O 1
ATOM 834 N N . GLY A 1 111 ? -30.876 22.675 2.077 1.00 15.72 139 GLY A N 1
ATOM 835 C CA . GLY A 1 111 ? -31.649 23.547 1.201 1.00 16.15 139 GLY A CA 1
ATOM 836 C C . GLY A 1 111 ? -33.052 23.908 1.670 1.00 17.11 139 GLY A C 1
ATOM 837 O O . GLY A 1 111 ? -33.807 24.499 0.910 1.00 16.67 139 GLY A O 1
ATOM 838 N N . TYR A 1 112 ? -33.399 23.612 2.925 1.00 17.95 140 TYR A N 1
ATOM 839 C CA . TYR A 1 112 ? -34.757 23.856 3.400 1.00 18.62 140 TYR A CA 1
ATOM 840 C C . TYR A 1 112 ? -35.148 25.319 3.300 1.00 18.61 140 TYR A C 1
ATOM 841 O O . TYR A 1 112 ? -36.245 25.642 2.837 1.00 17.47 140 TYR A O 1
ATOM 850 N N . GLY A 1 113 ? -34.279 26.201 3.769 1.00 18.40 141 GLY A N 1
ATOM 851 C CA . GLY A 1 113 ? -34.582 27.627 3.766 1.00 18.99 141 GLY A CA 1
ATOM 852 C C . GLY A 1 113 ? -35.242 28.072 5.062 1.00 19.04 141 GLY A C 1
ATOM 853 O O . GLY A 1 113 ? -35.237 27.343 6.053 1.00 19.37 141 GLY A O 1
ATOM 854 N N . GLU A 1 114 ? -35.790 29.283 5.071 1.00 19.78 142 GLU A N 1
ATOM 855 C CA . GLU A 1 114 ? -36.434 29.802 6.280 1.00 20.09 142 GLU A CA 1
ATOM 856 C C . GLU A 1 114 ? -37.750 29.083 6.549 1.00 20.87 142 GLU A C 1
ATOM 857 O O . GLU A 1 114 ? -38.463 28.700 5.614 1.00 20.51 142 GLU A O 1
ATOM 863 N N . GLY A 1 115 ? -38.056 28.917 7.835 1.00 20.50 143 GLY A N 1
ATOM 864 C CA . GLY A 1 115 ? -39.358 28.458 8.281 1.00 21.09 143 GLY A CA 1
ATOM 865 C C . GLY A 1 115 ? -39.321 27.379 9.351 1.00 19.79 143 GLY A C 1
ATOM 866 O O . GLY A 1 115 ? -40.318 27.164 10.028 1.00 19.92 143 GLY A O 1
ATOM 867 N N . ALA A 1 116 ? -38.186 26.696 9.478 1.00 18.49 144 ALA A N 1
ATOM 868 C CA . ALA A 1 116 ? -37.980 25.665 10.490 1.00 17.79 144 ALA A CA 1
ATOM 869 C C . ALA A 1 116 ? -36.500 25.358 10.606 1.00 18.04 144 ALA A C 1
ATOM 870 O O . ALA A 1 116 ? -35.727 25.704 9.726 1.00 17.86 144 ALA A O 1
ATOM 872 N N . GLN A 1 117 ? -36.133 24.681 11.688 1.00 17.42 145 GLN A N 1
ATOM 873 C CA . GLN A 1 117 ? -34.761 24.297 11.918 1.00 18.35 145 GLN A CA 1
ATOM 874 C C . GLN A 1 117 ? -34.354 23.289 10.856 1.00 17.30 145 GLN A C 1
ATOM 875 O O . GLN A 1 117 ? -35.108 22.386 10.565 1.00 16.40 145 GLN A O 1
ATOM 881 N N . ALA A 1 118 ? -33.171 23.467 10.279 1.00 16.49 146 ALA A N 1
ATOM 882 C CA . ALA A 1 118 ? -32.681 22.568 9.250 1.00 16.28 146 ALA A CA 1
ATOM 883 C C . ALA A 1 118 ? -31.162 22.600 9.243 1.00 16.48 146 ALA A C 1
ATOM 884 O O . ALA A 1 118 ? -30.552 23.537 8.746 1.00 16.36 146 ALA A O 1
ATOM 886 N N . VAL A 1 119 ? -30.563 21.573 9.823 1.00 15.95 147 VAL A N 1
ATOM 887 C CA . VAL A 1 119 ? -29.128 21.565 10.061 1.00 15.34 147 VAL A CA 1
ATOM 888 C C . VAL A 1 119 ? -28.335 21.221 8.802 1.00 15.52 147 VAL A C 1
ATOM 889 O O . VAL A 1 119 ? -28.679 20.300 8.075 1.00 14.64 147 VAL A O 1
ATOM 893 N N . ALA A 1 120 ? -27.273 21.991 8.557 1.00 14.45 148 ALA A N 1
ATOM 894 C CA . ALA A 1 120 ? -26.334 21.671 7.478 1.00 14.56 148 ALA A CA 1
ATOM 895 C C . ALA A 1 120 ? -25.331 20.634 7.964 1.00 14.13 148 ALA A C 1
ATOM 896 O O . ALA A 1 120 ? -25.254 19.553 7.405 1.00 14.19 148 ALA A O 1
ATOM 898 N N . LEU A 1 121 ? -24.592 20.942 9.022 1.00 13.86 149 LEU A N 1
ATOM 899 C CA . LEU A 1 121 ? -23.654 19.985 9.598 1.00 14.20 149 LEU A CA 1
ATOM 900 C C . LEU A 1 121 ? -23.756 19.963 11.111 1.00 14.97 149 LEU A C 1
ATOM 901 O O . LEU A 1 121 ? -23.901 21.017 11.749 1.00 14.58 149 LEU A O 1
ATOM 906 N N . VAL A 1 122 ? -23.747 18.755 11.680 1.00 15.37 150 VAL A N 1
ATOM 907 C CA . VAL A 1 122 ? -23.635 18.626 13.122 1.00 16.26 150 VAL A CA 1
ATOM 908 C C . VAL A 1 122 ? -22.266 18.039 13.442 1.00 15.70 150 VAL A C 1
ATOM 909 O O . VAL A 1 122 ? -21.836 17.024 12.858 1.00 15.79 150 VAL A O 1
ATOM 913 N N . GLY A 1 123 ? -21.585 18.711 14.351 1.00 14.85 151 GLY A N 1
ATOM 914 C CA . GLY A 1 123 ? -20.343 18.222 14.912 1.00 14.49 151 GLY A CA 1
ATOM 915 C C . GLY A 1 123 ? -20.596 17.670 16.289 1.00 14.84 151 GLY A C 1
ATOM 916 O O . GLY A 1 123 ? -20.938 18.416 17.201 1.00 14.96 151 GLY A O 1
ATOM 917 N N . ASN A 1 124 ? -20.448 16.358 16.444 1.00 15.42 152 ASN A N 1
ATOM 918 C CA . ASN A 1 124 ? -20.751 15.701 17.719 1.00 16.06 152 ASN A CA 1
ATOM 919 C C . ASN A 1 124 ? -19.680 14.673 18.068 1.00 16.70 152 ASN A C 1
ATOM 920 O O . ASN A 1 124 ? -19.947 13.474 18.168 1.00 17.13 152 ASN A O 1
ATOM 925 N N . ALA A 1 125 ? -18.475 15.183 18.268 1.00 17.32 153 ALA A N 1
ATOM 926 C CA . ALA A 1 125 ? -17.281 14.391 18.567 1.00 18.16 153 ALA A CA 1
ATOM 927 C C . ALA A 1 125 ? -16.126 15.344 18.899 1.00 18.56 153 ALA A C 1
ATOM 928 O O . ALA A 1 125 ? -16.233 16.563 18.744 1.00 17.81 153 ALA A O 1
ATOM 930 N N . ASP A 1 126 ? -15.021 14.787 19.370 1.00 18.65 154 ASP A N 1
ATOM 931 C CA . ASP A 1 126 ? -13.872 15.597 19.768 1.00 18.71 154 ASP A CA 1
ATOM 932 C C . ASP A 1 126 ? -12.807 15.708 18.678 1.00 18.24 154 ASP A C 1
ATOM 933 O O . ASP A 1 126 ? -12.693 14.852 17.798 1.00 18.49 154 ASP A O 1
ATOM 938 N N . GLN A 1 127 ? -12.002 16.759 18.793 1.00 17.77 155 GLN A N 1
ATOM 939 C CA . GLN A 1 127 ? -10.898 17.049 17.877 1.00 18.28 155 GLN A CA 1
ATOM 940 C C . GLN A 1 127 ? -11.351 17.105 16.422 1.00 16.91 155 GLN A C 1
ATOM 941 O O . GLN A 1 127 ? -10.746 16.488 15.541 1.00 16.75 155 GLN A O 1
ATOM 947 N N . LEU A 1 128 ? -12.448 17.821 16.190 1.00 15.88 156 LEU A N 1
ATOM 948 C CA . LEU A 1 128 ? -12.969 18.049 14.845 1.00 15.59 156 LEU A CA 1
ATOM 949 C C . LEU A 1 128 ? -12.349 19.286 14.238 1.00 15.96 156 LEU A C 1
ATOM 950 O O . LEU A 1 128 ? -12.365 20.373 14.845 1.00 16.27 156 LEU A O 1
ATOM 955 N N . GLY A 1 129 ? -11.788 19.127 13.047 1.00 16.00 157 GLY A N 1
ATOM 956 C CA . GLY A 1 129 ? -11.117 20.238 12.350 1.00 15.75 157 GLY A CA 1
ATOM 957 C C . GLY A 1 129 ? -11.723 20.484 10.992 1.00 15.68 157 GLY A C 1
ATOM 958 O O . GLY A 1 129 ? -11.845 19.551 10.191 1.00 15.40 157 GLY A O 1
ATOM 959 N N . PHE A 1 130 ? -12.095 21.735 10.735 1.00 15.17 158 PHE A N 1
ATOM 960 C CA . PHE A 1 130 ? -12.705 22.137 9.477 1.00 15.19 158 PHE A CA 1
ATOM 961 C C . PHE A 1 130 ? -11.935 23.315 8.892 1.00 15.87 158 PHE A C 1
ATOM 962 O O . PHE A 1 130 ? -11.758 24.335 9.547 1.00 16.29 158 PHE A O 1
ATOM 970 N N . TYR A 1 131 ? -11.491 23.161 7.650 1.00 15.77 159 TYR A N 1
ATOM 971 C CA . TYR A 1 131 ? -10.571 24.088 7.028 1.00 15.90 159 TYR A CA 1
ATOM 972 C C . TYR A 1 131 ? -11.069 24.470 5.648 1.00 15.17 159 TYR A C 1
ATOM 973 O O . TYR A 1 131 ? -11.204 23.626 4.777 1.00 14.56 159 TYR A O 1
ATOM 982 N N . GLY A 1 132 ? -11.337 25.747 5.431 1.00 15.49 160 GLY A N 1
ATOM 983 C CA . GLY A 1 132 ? -11.758 26.190 4.116 1.00 14.71 160 GLY A CA 1
ATOM 984 C C . GLY A 1 132 ? -13.082 25.623 3.663 1.00 15.03 160 GLY A C 1
ATOM 985 O O . GLY A 1 132 ? -13.304 25.479 2.459 1.00 14.78 160 GLY A O 1
ATOM 986 N N . CYS A 1 133 ? -13.982 25.322 4.607 1.00 15.49 161 CYS A N 1
ATOM 987 C CA . CYS A 1 133 ? -15.286 24.745 4.279 1.00 15.48 161 CYS A CA 1
ATOM 988 C C . CYS A 1 133 ? -16.382 25.818 4.288 1.00 15.54 161 CYS A C 1
ATOM 989 O O . CYS A 1 133 ? -16.230 26.892 4.877 1.00 15.21 161 CYS A O 1
ATOM 992 N N . GLN A 1 134 ? -17.490 25.517 3.632 1.00 15.97 162 GLN A N 1
ATOM 993 C CA . GLN A 1 134 ? -18.683 26.346 3.761 1.00 16.19 162 GLN A CA 1
ATOM 994 C C . GLN A 1 134 ? -19.817 25.565 4.387 1.00 16.57 162 GLN A C 1
ATOM 995 O O . GLN A 1 134 ? -20.021 24.381 4.078 1.00 16.32 162 GLN A O 1
ATOM 1001 N N . PHE A 1 135 ? -20.588 26.255 5.224 1.00 15.43 163 PHE A N 1
ATOM 1002 C CA . PHE A 1 135 ? -21.760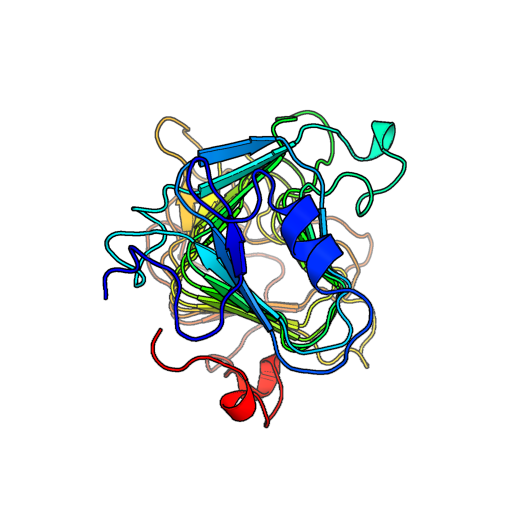 25.684 5.832 1.00 15.74 163 PHE A CA 1
ATOM 1003 C C . PHE A 1 135 ? -22.893 26.671 5.652 1.00 15.10 163 PHE A C 1
ATOM 1004 O O . PHE A 1 135 ? -22.811 27.806 6.132 1.00 15.17 163 PHE A O 1
ATOM 1012 N N A SER A 1 136 ? -23.952 26.230 4.976 0.50 14.82 164 SER A N 1
ATOM 1013 N N B SER A 1 136 ? -23.958 26.234 4.985 0.50 15.54 164 SER A N 1
ATOM 1014 C CA A SER A 1 136 ? -25.043 27.113 4.575 0.50 14.65 164 SER A CA 1
ATOM 1015 C CA B SER A 1 136 ? -25.034 27.135 4.582 0.50 15.91 164 SER A CA 1
ATOM 1016 C C A SER A 1 136 ? -26.422 26.594 4.968 0.50 14.94 164 SER A C 1
ATOM 1017 C C B SER A 1 136 ? -26.430 26.616 4.925 0.50 15.64 164 SER A C 1
ATOM 1018 O O A SER A 1 136 ? -26.742 25.414 4.778 0.50 14.78 164 SER A O 1
ATOM 1019 O O B SER A 1 136 ? -26.773 25.460 4.650 0.50 15.46 164 SER A O 1
ATOM 1024 N N . GLY A 1 137 ? -27.217 27.495 5.540 1.00 14.99 165 GLY A N 1
ATOM 1025 C CA . GLY A 1 137 ? -28.617 27.230 5.881 1.00 14.59 165 GLY A CA 1
ATOM 1026 C C . GLY A 1 137 ? -29.290 28.531 6.248 1.00 14.41 165 GLY A C 1
ATOM 1027 O O . GLY A 1 137 ? -28.867 29.590 5.779 1.00 14.19 165 GLY A O 1
ATOM 1028 N N . TYR A 1 138 ? -30.360 28.458 7.050 1.00 14.49 166 TYR A N 1
ATOM 1029 C CA . TYR A 1 138 ? -31.051 29.651 7.526 1.00 14.84 166 TYR A CA 1
ATOM 1030 C C . TYR A 1 138 ? -31.178 29.556 9.048 1.00 14.78 166 TYR A C 1
ATOM 1031 O O . TYR A 1 138 ? -30.509 30.302 9.789 1.00 14.35 166 TYR A O 1
ATOM 1040 N N . GLN A 1 139 ? -32.032 28.643 9.508 1.00 14.33 167 GLN A N 1
ATOM 1041 C CA . GLN A 1 139 ? -32.188 28.382 10.919 1.00 15.01 167 GLN A CA 1
ATOM 1042 C C . GLN A 1 139 ? -31.416 27.128 11.337 1.00 15.25 167 GLN A C 1
ATOM 1043 O O . GLN A 1 139 ? -31.628 26.047 10.769 1.00 14.25 167 GLN A O 1
ATOM 1049 N N . ASP A 1 140 ? -30.520 27.294 12.320 1.00 15.24 168 ASP A N 1
ATOM 1050 C CA . ASP A 1 140 ? -29.721 26.196 12.885 1.00 15.60 168 ASP A CA 1
ATOM 1051 C C . ASP A 1 140 ? -28.697 25.565 11.896 1.00 14.89 168 ASP A C 1
ATOM 1052 O O . ASP A 1 140 ? -28.524 24.353 11.849 1.00 13.46 168 ASP A O 1
ATOM 1057 N N . THR A 1 141 ? -28.029 26.392 11.100 1.00 14.46 169 THR A N 1
ATOM 1058 C CA . THR A 1 141 ? -27.074 25.885 10.099 1.00 13.54 169 THR A CA 1
ATOM 1059 C C . THR A 1 141 ? -26.022 24.937 10.657 1.00 13.50 169 THR A C 1
ATOM 1060 O O . THR A 1 141 ? -25.862 23.838 10.147 1.00 13.48 169 THR A O 1
ATOM 1064 N N . LEU A 1 142 ? -25.277 25.386 11.663 1.00 13.18 170 LEU A N 1
ATOM 1065 C CA . LEU A 1 142 ? -24.137 24.646 12.186 1.00 12.93 170 LEU A CA 1
ATOM 1066 C C . LEU A 1 142 ? -24.360 24.243 13.630 1.00 13.09 170 LEU A C 1
ATOM 1067 O O . LEU A 1 142 ? -24.339 25.071 14.563 1.00 12.76 170 LEU A O 1
ATOM 1072 N N . TYR A 1 143 ? -24.585 22.953 13.810 1.00 13.04 171 TYR A N 1
ATOM 1073 C CA . TYR A 1 143 ? -24.880 22.419 15.120 1.00 13.57 171 TYR A CA 1
ATOM 1074 C C . TYR A 1 143 ? -23.578 21.964 15.716 1.00 13.75 171 TYR A C 1
ATOM 1075 O O . TYR A 1 143 ? -23.137 20.856 15.443 1.00 13.41 171 TYR A O 1
ATOM 1084 N N . VAL A 1 144 ? -22.931 22.862 16.468 1.00 13.28 172 VAL A N 1
ATOM 1085 C CA . VAL A 1 144 ? -21.708 22.505 17.182 1.00 14.07 172 VAL A CA 1
ATOM 1086 C C . VAL A 1 144 ? -22.151 21.857 18.509 1.00 13.94 172 VAL A C 1
ATOM 1087 O O . VAL A 1 144 ? -22.126 22.459 19.572 1.00 13.47 172 VAL A O 1
ATOM 1091 N N . LYS A 1 145 ? -22.608 20.622 18.399 1.00 14.24 173 LYS A N 1
ATOM 1092 C CA . LYS A 1 145 ? -23.407 20.010 19.447 1.00 14.91 173 LYS A CA 1
ATOM 1093 C C . LYS A 1 145 ? -22.595 19.693 20.691 1.00 15.32 173 LYS A C 1
ATOM 1094 O O . LYS A 1 145 ? -23.010 19.995 21.819 1.00 14.99 173 LYS A O 1
ATOM 1100 N N . ALA A 1 146 ? -21.446 19.055 20.482 1.00 15.13 174 ALA A N 1
ATOM 1101 C CA . ALA A 1 146 ? -20.573 18.685 21.590 1.00 15.52 174 ALA A CA 1
ATOM 1102 C C . ALA A 1 146 ? -19.167 18.402 21.097 1.00 15.85 174 ALA A C 1
ATOM 1103 O O . ALA A 1 146 ? -18.954 18.122 19.912 1.00 16.25 174 ALA A O 1
ATOM 1105 N N . GLY A 1 147 ? -18.227 18.432 22.033 1.00 15.96 175 GLY A N 1
ATOM 1106 C CA . GLY A 1 147 ? -16.831 18.145 21.758 1.00 16.50 175 GLY A CA 1
ATOM 1107 C C . GLY A 1 147 ? -15.994 19.346 21.357 1.00 16.52 175 GLY A C 1
ATOM 1108 O O . GLY A 1 147 ? -16.518 20.438 21.114 1.00 17.67 175 GLY A O 1
ATOM 1109 N N . THR A 1 148 ? -14.685 19.132 21.289 1.00 16.69 176 THR A N 1
ATOM 1110 C CA . THR A 1 148 ? -13.743 20.182 20.933 1.00 16.57 176 THR A CA 1
ATOM 1111 C C . THR A 1 148 ? -13.668 20.273 19.416 1.00 16.16 176 THR A C 1
ATOM 1112 O O . THR A 1 148 ? -13.550 19.257 18.728 1.00 16.10 176 THR A O 1
ATOM 1116 N N . GLN A 1 149 ? -13.803 21.490 18.899 1.00 16.35 177 GLN A N 1
ATOM 1117 C CA . GLN A 1 149 ? -13.912 21.706 17.471 1.00 15.88 177 GLN A CA 1
ATOM 1118 C C . GLN A 1 149 ? -13.186 22.970 17.078 1.00 16.70 177 GLN A C 1
ATOM 1119 O O . GLN A 1 149 ? -13.171 23.958 17.838 1.00 16.33 177 GLN A O 1
ATOM 1125 N N . TYR A 1 150 ? -12.617 22.937 15.875 1.00 16.05 178 TYR A N 1
ATOM 1126 C CA . TYR A 1 150 ? -11.821 24.027 15.350 1.00 16.87 178 TYR A CA 1
ATOM 1127 C C . TYR A 1 150 ? -12.217 24.291 13.897 1.00 16.12 178 TYR A C 1
ATOM 1128 O O . TYR A 1 150 ? -12.231 23.369 13.081 1.00 16.40 178 TYR A O 1
ATOM 1137 N N . TYR A 1 151 ? -12.575 25.543 13.604 1.00 15.69 179 TYR A N 1
ATOM 1138 C CA . TYR A 1 151 ? -12.984 25.970 12.262 1.00 15.37 179 TYR A CA 1
ATOM 1139 C C . TYR A 1 151 ? -12.056 27.090 11.830 1.00 15.52 179 TYR A C 1
ATOM 1140 O O . TYR A 1 151 ? -11.978 28.108 12.502 1.00 15.64 179 TYR A O 1
ATOM 1149 N N . SER A 1 152 ? -11.359 26.894 10.708 1.00 15.53 180 SER A N 1
ATOM 1150 C CA . SER A 1 152 ? -10.446 27.899 10.183 1.00 15.34 180 SER A CA 1
ATOM 1151 C C . SER A 1 152 ? -10.747 28.254 8.741 1.00 15.42 180 SER A C 1
ATOM 1152 O O . SER A 1 152 ? -10.858 27.376 7.891 1.00 14.70 180 SER A O 1
ATOM 1155 N N . ASN A 1 153 ? -10.828 29.545 8.449 1.00 15.29 181 ASN A N 1
ATOM 1156 C CA . ASN A 1 153 ? -11.038 30.000 7.065 1.00 16.43 181 ASN A CA 1
ATOM 1157 C C . ASN A 1 153 ? -12.270 29.390 6.422 1.00 15.87 181 ASN A C 1
ATOM 1158 O O . ASN A 1 153 ? -12.295 29.080 5.220 1.00 15.80 181 ASN A O 1
ATOM 1163 N N . CYS A 1 154 ? -13.312 29.259 7.240 1.00 15.72 182 CYS A N 1
ATOM 1164 C CA . CYS A 1 154 ? -14.577 28.744 6.796 1.00 15.21 182 CYS A CA 1
ATOM 1165 C C . CYS A 1 154 ? -15.572 29.887 6.601 1.00 15.67 182 CYS A C 1
ATOM 1166 O O . CYS A 1 154 ? -15.350 31.024 7.044 1.00 15.31 182 CYS A O 1
ATOM 1169 N N . MET A 1 155 ? -16.666 29.561 5.923 1.00 14.48 183 MET A N 1
ATOM 1170 C CA . MET A 1 155 ? -17.771 30.472 5.738 1.00 15.71 183 MET A CA 1
ATOM 1171 C C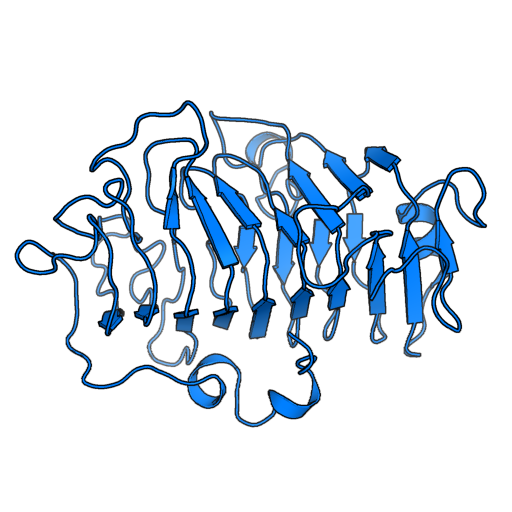 . MET A 1 155 ? -18.969 29.803 6.378 1.00 15.03 183 MET A C 1
ATOM 1172 O O . MET A 1 155 ? -19.340 28.691 5.974 1.00 14.41 183 MET A O 1
ATOM 1177 N N . ILE A 1 156 ? -19.556 30.457 7.384 1.00 15.11 184 ILE A N 1
ATOM 1178 C CA . ILE A 1 156 ? -20.754 29.938 8.066 1.00 15.02 184 ILE A CA 1
ATOM 1179 C C . ILE A 1 156 ? -21.891 30.925 7.835 1.00 14.70 184 ILE A C 1
ATOM 1180 O O . ILE A 1 156 ? -21.814 32.087 8.267 1.00 13.84 184 ILE A O 1
ATOM 1185 N N . GLU A 1 157 ? -22.948 30.440 7.181 1.00 14.92 185 GLU A N 1
ATOM 1186 C CA . GLU A 1 157 ? -24.066 31.299 6.787 1.00 15.65 185 GLU A CA 1
ATOM 1187 C C . GLU A 1 157 ? -25.393 30.835 7.342 1.00 15.56 185 GLU A C 1
ATOM 1188 O O . GLU A 1 157 ? -25.728 29.639 7.303 1.00 14.13 185 GLU A O 1
ATOM 1194 N N . GLY A 1 158 ? -26.170 31.813 7.808 1.00 15.18 186 GLY A N 1
ATOM 1195 C CA . GLY A 1 158 ? -27.514 31.595 8.290 1.00 14.99 186 GLY A CA 1
ATOM 1196 C C . GLY A 1 158 ? -28.086 32.860 8.892 1.00 15.19 186 GLY A C 1
ATOM 1197 O O . GLY A 1 158 ? -27.541 33.961 8.720 1.00 15.37 186 GLY A O 1
ATOM 1198 N N . ALA A 1 159 ? -29.195 32.706 9.600 1.00 15.02 187 ALA A N 1
ATOM 1199 C CA . ALA A 1 159 ? -29.906 33.824 10.178 1.00 14.79 187 ALA A CA 1
ATOM 1200 C C . ALA A 1 159 ? -30.258 33.630 11.648 1.00 15.16 187 ALA A C 1
ATOM 1201 O O . ALA A 1 159 ? -30.101 34.551 12.446 1.00 14.72 187 ALA A O 1
ATOM 1203 N N . VAL A 1 160 ? -30.777 32.448 11.978 1.00 15.25 188 VAL A N 1
ATOM 1204 C CA . VAL A 1 160 ? -31.344 32.173 13.270 1.00 15.23 188 VAL A CA 1
ATOM 1205 C C . VAL A 1 160 ? -30.625 31.029 13.975 1.00 14.84 188 VAL A C 1
ATOM 1206 O O . VAL A 1 160 ? -30.684 29.873 13.534 1.00 15.22 188 VAL A O 1
ATOM 1210 N N . ASP A 1 161 ? -29.948 31.368 15.074 1.00 14.81 189 ASP A N 1
ATOM 1211 C CA . ASP A 1 161 ? -29.248 30.402 15.925 1.00 14.87 189 ASP A CA 1
ATOM 1212 C C . ASP A 1 161 ? -28.367 29.526 15.071 1.00 14.45 189 ASP A C 1
ATOM 1213 O O . ASP A 1 161 ? -28.380 28.314 15.210 1.00 15.52 189 ASP A O 1
ATOM 1218 N N . TYR A 1 162 ? -27.636 30.131 14.143 1.00 14.39 190 TYR A N 1
ATOM 1219 C CA . TYR A 1 162 ? -26.958 29.335 13.124 1.00 14.00 190 TYR A CA 1
ATOM 1220 C C . TYR A 1 162 ? -25.598 28.742 13.507 1.00 13.99 190 TYR A C 1
ATOM 1221 O O . TYR A 1 162 ? -25.065 27.936 12.758 1.00 14.44 190 TYR A O 1
ATOM 1230 N N . ILE A 1 163 ? -25.086 29.107 14.687 1.00 13.43 191 ILE A N 1
ATOM 1231 C CA . ILE A 1 163 ? -23.980 28.387 15.345 1.00 13.54 191 ILE A CA 1
ATOM 1232 C C . ILE A 1 163 ? -24.508 28.092 16.739 1.00 13.01 191 ILE A C 1
ATOM 1233 O O . ILE A 1 163 ? -24.746 29.010 17.508 1.00 13.12 191 ILE A O 1
ATOM 1238 N N . PHE A 1 164 ? -24.791 26.830 17.019 1.00 12.85 192 PHE A N 1
ATOM 1239 C CA . PHE A 1 164 ? -25.540 26.477 18.223 1.00 12.81 192 PHE A CA 1
ATOM 1240 C C . PHE A 1 164 ? -25.133 25.114 18.766 1.00 13.08 192 PHE A C 1
ATOM 1241 O O . PHE A 1 164 ? -24.680 24.255 18.019 1.00 12.39 192 PHE A O 1
ATOM 1249 N N . GLY A 1 165 ? -25.322 24.936 20.078 1.00 13.86 193 GLY A N 1
ATOM 1250 C CA . GLY A 1 165 ? -24.957 23.693 20.770 1.00 14.13 193 GLY A CA 1
ATOM 1251 C C . GLY A 1 165 ? -23.967 23.948 21.878 1.00 14.56 193 GLY A C 1
ATOM 1252 O O . GLY A 1 165 ? -23.725 25.112 22.259 1.00 14.26 193 GLY A O 1
ATOM 1253 N N . ASP A 1 166 ? -23.385 22.860 22.383 1.00 15.03 194 ASP A N 1
ATOM 1254 C CA . ASP A 1 166 ? -22.520 22.879 23.569 1.00 15.95 194 ASP A CA 1
ATOM 1255 C C . ASP A 1 166 ? -21.084 22.394 23.310 1.00 15.99 194 ASP A C 1
ATOM 1256 O O . ASP A 1 166 ? -20.366 21.972 24.244 1.00 16.58 194 ASP A O 1
ATOM 1261 N N . ALA A 1 167 ? -20.661 22.459 22.059 1.00 15.02 195 ALA A N 1
ATOM 1262 C CA . ALA A 1 167 ? -19.265 22.237 21.718 1.00 15.29 195 ALA A CA 1
ATOM 1263 C C . ALA A 1 167 ? -18.409 23.283 22.390 1.00 15.49 195 ALA A C 1
ATOM 1264 O O . ALA A 1 167 ? -18.884 24.396 22.664 1.00 15.61 195 ALA A O 1
ATOM 1266 N N . SER A 1 168 ? -17.145 22.950 22.628 1.00 15.50 196 SER A N 1
ATOM 1267 C CA . SER A 1 168 ? -16.172 23.971 22.943 1.00 16.20 196 SER A CA 1
ATOM 1268 C C . SER A 1 168 ? -15.426 24.236 21.647 1.00 16.11 196 SER A C 1
ATOM 1269 O O . SER A 1 168 ? -14.697 23.361 21.148 1.00 17.11 196 SER A O 1
ATOM 1272 N N . VAL A 1 169 ? -15.639 25.428 21.094 1.00 15.48 197 VAL A N 1
ATOM 1273 C CA . VAL A 1 169 ? -15.344 25.653 19.678 1.00 15.38 197 VAL A CA 1
ATOM 1274 C C . VAL A 1 169 ? -14.633 26.964 19.433 1.00 15.67 197 VAL A C 1
ATOM 1275 O O . VAL A 1 169 ? -14.975 27.998 20.018 1.00 15.10 197 VAL A O 1
ATOM 1279 N N . TRP A 1 170 ? -13.623 26.889 18.567 1.00 15.35 198 TRP A N 1
ATOM 1280 C CA . TRP A 1 170 ? -12.820 28.026 18.135 1.00 15.87 198 TRP A CA 1
ATOM 1281 C C . TRP A 1 170 ? -13.039 28.251 16.647 1.00 15.53 198 TRP A C 1
ATOM 1282 O O . TRP A 1 170 ? -12.818 27.333 15.850 1.00 16.45 198 TRP A O 1
ATOM 1293 N N . PHE A 1 171 ? -13.502 29.450 16.296 1.00 15.29 199 PHE A N 1
ATOM 1294 C CA . PHE A 1 171 ? -13.636 29.891 14.905 1.00 15.60 199 PHE A CA 1
ATOM 1295 C C . PHE A 1 171 ? -12.555 30.907 14.627 1.00 15.78 199 PHE A C 1
ATOM 1296 O O . PHE A 1 171 ? -12.523 31.955 15.250 1.00 16.13 199 PHE A O 1
ATOM 1304 N N . GLY A 1 172 ? -11.638 30.557 13.732 1.00 16.09 200 GLY A N 1
ATOM 1305 C CA . GLY A 1 172 ? -10.507 31.417 13.417 1.00 17.23 200 GLY A CA 1
ATOM 1306 C C . GLY A 1 172 ? -10.555 31.854 11.966 1.00 17.48 200 GLY A C 1
ATOM 1307 O O . GLY A 1 172 ? -10.658 31.024 11.051 1.00 16.86 200 GLY A O 1
ATOM 1308 N N . GLU A 1 173 ? -10.437 33.151 11.737 1.00 18.07 201 GLU A N 1
ATOM 1309 C CA . GLU A 1 173 ? -10.383 33.690 10.376 1.00 19.43 201 GLU A CA 1
ATOM 1310 C C . GLU A 1 173 ? -11.535 33.183 9.495 1.00 18.25 201 GLU A C 1
ATOM 1311 O O . GLU A 1 173 ? -11.323 32.863 8.332 1.00 17.88 201 GLU A O 1
ATOM 1317 N N . CYS A 1 174 ? -12.743 33.126 10.059 1.00 17.42 202 CYS A N 1
ATOM 1318 C CA . CYS A 1 174 ? -13.922 32.707 9.322 1.00 16.42 202 CYS A CA 1
ATOM 1319 C C . CYS A 1 174 ? -14.748 33.903 8.899 1.00 16.49 202 CYS A C 1
ATOM 1320 O O . CYS A 1 174 ? -14.737 34.961 9.557 1.00 15.23 202 CYS A O 1
ATOM 1323 N N . ASP A 1 175 ? -15.485 33.721 7.808 1.00 16.27 203 ASP A N 1
ATOM 1324 C CA . ASP A 1 175 ? -16.508 34.674 7.428 1.00 17.34 203 ASP A CA 1
ATOM 1325 C C . ASP A 1 175 ? -17.815 34.141 7.966 1.00 16.84 203 ASP A C 1
ATOM 1326 O O . ASP A 1 175 ? -18.225 33.032 7.635 1.00 15.92 203 ASP A O 1
ATOM 1331 N N . ILE A 1 176 ? -18.452 34.932 8.825 1.00 16.33 204 ILE A N 1
ATOM 1332 C CA . ILE A 1 176 ? -19.704 34.567 9.437 1.00 15.72 204 ILE A CA 1
ATOM 1333 C C . ILE A 1 176 ? -20.741 35.506 8.833 1.00 15.83 204 ILE A C 1
ATOM 1334 O O . ILE A 1 176 ? -20.687 36.728 9.036 1.00 15.11 204 ILE A O 1
ATOM 1339 N N . VAL A 1 177 ? -21.652 34.922 8.058 1.00 15.12 205 VAL A N 1
ATOM 1340 C CA . VAL A 1 177 ? -22.481 35.653 7.102 1.00 15.33 205 VAL A CA 1
ATOM 1341 C C . VAL A 1 177 ? -23.958 35.482 7.433 1.00 15.53 205 VAL A C 1
ATOM 1342 O O . VAL A 1 177 ? -24.488 34.388 7.319 1.00 14.94 205 VAL A O 1
ATOM 1346 N N . SER A 1 178 ? -24.624 36.560 7.840 1.00 15.66 206 SER A N 1
ATOM 1347 C CA . SER A 1 178 ? -26.057 36.504 8.143 1.00 15.71 206 SER A CA 1
ATOM 1348 C C . SER A 1 178 ? -26.905 36.753 6.893 1.00 16.45 206 SER A C 1
ATOM 1349 O O . SER A 1 178 ? -26.710 37.767 6.195 1.00 16.86 206 SER A O 1
ATOM 1352 N N . ASN A 1 179 ? -27.858 35.853 6.622 1.00 16.62 207 ASN A N 1
ATOM 1353 C CA . ASN A 1 179 ? -28.788 36.001 5.484 1.00 16.57 207 ASN A CA 1
ATOM 1354 C C . ASN A 1 179 ? -30.225 36.316 5.918 1.00 17.15 207 ASN A C 1
ATOM 1355 O O . ASN A 1 179 ? -31.171 36.190 5.125 1.00 17.25 207 ASN A O 1
ATOM 1360 N N . GLY A 1 180 ? -30.375 36.731 7.170 1.00 16.87 208 GLY A N 1
ATOM 1361 C CA . GLY A 1 180 ? -31.672 37.082 7.746 1.00 17.24 208 GLY A CA 1
ATOM 1362 C C . GLY A 1 180 ? -31.471 37.606 9.157 1.00 16.77 208 GLY A C 1
ATOM 1363 O O . GLY A 1 180 ? -30.379 37.497 9.710 1.00 17.35 208 GLY A O 1
ATOM 1364 N N . ALA A 1 181 ? -32.511 38.195 9.728 1.00 17.08 209 ALA A N 1
ATOM 1365 C CA . ALA A 1 181 ? -32.452 38.728 11.079 1.00 16.66 209 ALA A CA 1
ATOM 1366 C C . ALA A 1 181 ? -32.482 37.595 12.123 1.00 16.31 209 ALA A C 1
ATOM 1367 O O . ALA A 1 181 ? -33.227 36.597 11.981 1.00 15.49 209 ALA A O 1
ATOM 1369 N N . GLY A 1 182 ? -31.692 37.753 13.184 1.00 15.44 210 GLY A N 1
ATOM 1370 C CA . GLY A 1 182 ? -31.614 36.742 14.230 1.00 15.25 210 GLY A CA 1
ATOM 1371 C C . GLY A 1 182 ? -30.324 36.824 15.024 1.00 15.53 210 GLY A C 1
ATOM 1372 O O . GLY A 1 182 ? -29.560 37.795 14.907 1.00 16.06 210 GLY A O 1
ATOM 1373 N N . ALA A 1 183 ? -30.110 35.826 15.877 1.00 15.37 211 ALA A N 1
ATOM 1374 C CA . ALA A 1 183 ? -28.898 35.754 16.689 1.00 15.47 211 ALA A CA 1
ATOM 1375 C C . ALA A 1 183 ? -27.945 34.758 16.067 1.00 14.81 211 ALA A C 1
ATOM 1376 O O . ALA A 1 183 ? -28.359 33.691 15.640 1.00 15.51 211 ALA A O 1
ATOM 1378 N N . ILE A 1 184 ? -26.658 35.104 16.017 1.00 13.94 212 ILE A N 1
ATOM 1379 C CA . ILE A 1 184 ? -25.687 34.247 15.371 1.00 13.72 212 ILE A CA 1
ATOM 1380 C C . ILE A 1 184 ? -25.441 32.992 16.211 1.00 13.76 212 ILE A C 1
ATOM 1381 O O . ILE A 1 184 ? -25.541 31.889 15.710 1.00 13.84 212 ILE A O 1
ATOM 1386 N N . THR A 1 185 ? -25.106 33.173 17.483 1.00 14.30 213 THR A N 1
ATOM 1387 C CA . THR A 1 185 ? -24.803 32.023 18.359 1.00 14.41 213 THR A CA 1
ATOM 1388 C C . THR A 1 185 ? -25.956 31.685 19.299 1.00 13.97 213 THR A C 1
ATOM 1389 O O . THR A 1 185 ? -26.664 32.562 19.781 1.00 13.96 213 THR A O 1
ATOM 1393 N N . ALA A 1 186 ? -26.102 30.398 19.590 1.00 13.57 214 ALA A N 1
ATOM 1394 C CA . ALA A 1 186 ? -27.029 29.940 20.598 1.00 13.40 214 ALA A CA 1
ATOM 1395 C C . ALA A 1 186 ? -26.412 28.781 21.387 1.00 13.42 214 ALA A C 1
ATOM 1396 O O . ALA A 1 186 ? -26.694 27.604 21.140 1.00 12.79 214 ALA A O 1
ATOM 1398 N N . SER A 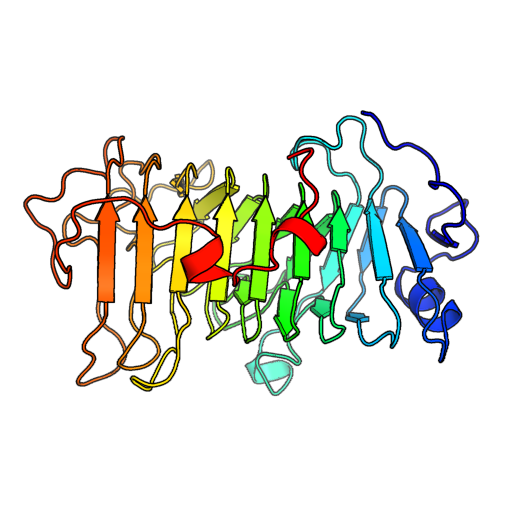1 187 ? -25.548 29.132 22.335 1.00 13.42 215 SER A N 1
ATOM 1399 C CA . SER A 1 187 ? -24.848 28.130 23.130 1.00 14.27 215 SER A CA 1
ATOM 1400 C C . SER A 1 187 ? -25.790 27.501 24.147 1.00 14.12 215 SER A C 1
ATOM 1401 O O . SER A 1 187 ? -26.571 28.203 24.788 1.00 13.93 215 SER A O 1
ATOM 1404 N N . SER A 1 188 ? -25.665 26.184 24.298 1.00 14.49 216 SER A N 1
ATOM 1405 C CA . SER A 1 188 ? -26.434 25.416 25.273 1.00 14.97 216 SER A CA 1
ATOM 1406 C C . SER A 1 188 ? -25.594 25.006 26.499 1.00 15.62 216 SER A C 1
ATOM 1407 O O . SER A 1 188 ? -25.974 24.092 27.247 1.00 16.34 216 SER A O 1
ATOM 1410 N N . ARG A 1 189 ? -24.504 25.727 26.766 1.00 15.84 217 ARG A N 1
ATOM 1411 C CA . ARG A 1 189 ? -23.788 25.531 28.017 1.00 15.93 217 ARG A CA 1
ATOM 1412 C C . ARG A 1 189 ? -24.751 25.784 29.182 1.00 16.49 217 ARG A C 1
ATOM 1413 O O . ARG A 1 189 ? -25.446 26.808 29.215 1.00 15.68 217 ARG A O 1
ATOM 1421 N N . GLU A 1 190 ? -24.807 24.845 30.127 1.00 17.40 218 GLU A N 1
ATOM 1422 C CA . GLU A 1 190 ? -25.843 24.899 31.157 1.00 19.66 218 GLU A CA 1
ATOM 1423 C C . GLU A 1 190 ? -25.422 24.602 32.604 1.00 19.35 218 GLU A C 1
ATOM 1424 O O . GLU A 1 190 ? -26.249 24.714 33.493 1.00 19.70 218 GLU A O 1
ATOM 1430 N N . THR A 1 191 ? -24.158 24.258 32.835 1.00 19.42 219 THR A N 1
ATOM 1431 C CA A THR A 1 191 ? -23.648 24.004 34.188 0.50 19.00 219 THR A CA 1
ATOM 1432 C CA B THR A 1 191 ? -23.651 23.963 34.173 0.50 20.05 219 THR A CA 1
ATOM 1433 C C . THR A 1 191 ? -22.307 24.670 34.367 1.00 19.64 219 THR A C 1
ATOM 1434 O O . THR A 1 191 ? -21.587 24.906 33.399 1.00 18.14 219 THR A O 1
ATOM 1441 N N . SER A 1 192 ? -21.979 24.999 35.618 1.00 20.25 220 SER A N 1
ATOM 1442 C CA . SER A 1 192 ? -20.707 25.641 35.931 1.00 21.59 220 SER A CA 1
ATOM 1443 C C . SER A 1 192 ? -19.513 24.713 35.661 1.00 21.83 220 SER A C 1
ATOM 1444 O O . SER A 1 192 ? -18.439 25.214 35.338 1.00 22.97 220 SER A O 1
ATOM 1447 N N . SER A 1 193 ? -19.723 23.391 35.769 1.00 21.90 221 SER A N 1
ATOM 1448 C CA A SER A 1 193 ? -18.652 22.408 35.570 0.50 22.56 221 SER A CA 1
ATOM 1449 C CA B SER A 1 193 ? -18.693 22.354 35.552 0.50 23.41 221 SER A CA 1
ATOM 1450 C C . SER A 1 193 ? -18.243 22.272 34.101 1.00 22.55 221 SER A C 1
ATOM 1451 O O . SER A 1 193 ? -17.169 21.771 33.810 1.00 24.68 221 SER A O 1
ATOM 1456 N N . ASP A 1 194 ? -19.099 22.731 33.190 1.00 22.25 222 ASP A N 1
ATOM 1457 C CA . ASP A 1 194 ? -18.825 22.767 31.765 1.00 20.63 222 ASP A CA 1
ATOM 1458 C C . ASP A 1 194 ? -17.700 23.775 31.474 1.00 20.00 222 ASP A C 1
ATOM 1459 O O . ASP A 1 194 ? -17.854 24.979 31.665 1.00 19.33 222 ASP A O 1
ATOM 1464 N N . SER A 1 195 ? -16.573 23.283 30.991 1.00 20.06 223 SER A N 1
ATOM 1465 C CA . SER A 1 195 ? -15.418 24.143 30.763 1.00 21.03 223 SER A CA 1
ATOM 1466 C C . SER A 1 195 ? -15.389 24.735 29.351 1.00 20.33 223 SER A C 1
ATOM 1467 O O . SER A 1 195 ? -14.424 25.364 28.972 1.00 21.91 223 SER A O 1
ATOM 1470 N N . GLY A 1 196 ? -16.458 24.547 28.590 1.00 19.50 224 GLY A N 1
ATOM 1471 C CA . GLY A 1 196 ? -16.500 24.983 27.209 1.00 18.92 224 GLY A CA 1
ATOM 1472 C C . GLY A 1 196 ? -16.701 26.469 26.966 1.00 17.57 224 GLY A C 1
ATOM 1473 O O . GLY A 1 196 ? -17.224 27.194 27.809 1.00 17.32 224 GLY A O 1
ATOM 1474 N N . TRP A 1 197 ? -16.237 26.905 25.799 1.00 16.92 225 TRP A N 1
ATOM 1475 C CA . TRP A 1 197 ? -16.420 28.263 25.279 1.00 15.69 225 TRP A CA 1
ATOM 1476 C C . TRP A 1 197 ? -16.751 28.157 23.801 1.00 15.57 225 TRP A C 1
ATOM 1477 O O . TRP A 1 197 ? -16.302 27.222 23.126 1.00 16.08 225 TRP A O 1
ATOM 1488 N N . TYR A 1 198 ? -17.482 29.142 23.289 1.00 14.57 226 TYR A N 1
ATOM 1489 C CA . TYR A 1 198 ? -17.313 29.546 21.892 1.00 14.80 226 TYR A CA 1
ATOM 1490 C C . TYR A 1 198 ? -16.331 30.719 21.880 1.00 15.12 226 TYR A C 1
ATOM 1491 O O . TYR A 1 198 ? -16.534 31.726 22.595 1.00 15.04 226 TYR A O 1
ATOM 1500 N N . ALA A 1 199 ? -15.337 30.624 21.018 1.00 14.90 227 ALA A N 1
ATOM 1501 C CA . ALA A 1 199 ? -14.441 31.746 20.758 1.00 15.37 227 ALA A CA 1
ATOM 1502 C C . ALA A 1 199 ? -14.487 32.062 19.273 1.00 15.66 227 ALA A C 1
ATOM 1503 O O . ALA A 1 199 ? -14.166 31.213 18.440 1.00 15.58 227 ALA A O 1
ATOM 1505 N N . ILE A 1 200 ? -14.881 33.295 18.947 1.00 16.02 228 ILE A N 1
ATOM 1506 C CA . ILE A 1 200 ? -14.885 33.767 17.559 1.00 16.62 228 ILE A CA 1
ATOM 1507 C C . ILE A 1 200 ? -13.735 34.762 17.421 1.00 16.34 228 ILE A C 1
ATOM 1508 O O . ILE A 1 200 ? -13.791 35.855 17.982 1.00 17.03 228 ILE A O 1
ATOM 1513 N N . ASP A 1 201 ? -12.682 34.337 16.725 1.00 16.24 229 ASP A N 1
ATOM 1514 C CA . ASP A 1 201 ? -11.389 35.029 16.747 1.00 17.13 229 ASP A CA 1
ATOM 1515 C C . ASP A 1 201 ? -10.908 35.426 15.363 1.00 17.45 229 ASP A C 1
ATOM 1516 O O . ASP A 1 201 ? -10.800 34.590 14.466 1.00 17.83 229 ASP A O 1
ATOM 1521 N N . ASN A 1 202 ? -10.587 36.705 15.195 1.00 18.10 230 ASN A N 1
ATOM 1522 C CA . ASN A 1 202 ? -10.144 37.211 13.886 1.00 19.63 230 ASN A CA 1
ATOM 1523 C C . ASN A 1 202 ? -11.102 36.798 12.769 1.00 19.27 230 ASN A C 1
ATOM 1524 O O . ASN A 1 202 ? -10.685 36.409 11.677 1.00 18.74 230 ASN A O 1
ATOM 1529 N N . CYS A 1 203 ? -12.401 36.861 13.052 1.00 18.85 231 CYS A N 1
ATOM 1530 C CA . CYS A 1 203 ? -13.407 36.566 12.048 1.00 18.34 231 CYS A CA 1
ATOM 1531 C C . CYS A 1 203 ? -13.984 37.852 11.471 1.00 18.47 231 CYS A C 1
ATOM 1532 O O . CYS A 1 203 ? -13.718 38.955 11.954 1.00 18.46 231 CYS A O 1
ATOM 1535 N N A ASN A 1 204 ? -14.763 37.681 10.420 0.50 18.71 232 ASN A N 1
ATOM 1536 N N B ASN A 1 204 ? -14.764 37.697 10.412 0.50 18.85 232 ASN A N 1
ATOM 1537 C CA A ASN A 1 204 ? -15.453 38.764 9.768 0.50 19.02 232 ASN A CA 1
ATOM 1538 C CA B ASN A 1 204 ? -15.433 38.802 9.743 0.50 19.27 232 ASN A CA 1
ATOM 1539 C C A ASN A 1 204 ? -16.946 38.475 9.771 0.50 18.20 232 ASN A C 1
ATOM 1540 C C B ASN A 1 204 ? -16.937 38.510 9.732 0.50 18.35 232 ASN A C 1
ATOM 1541 O O A ASN A 1 204 ? -17.400 37.492 9.173 0.50 17.73 232 ASN A O 1
ATOM 1542 O O B ASN A 1 204 ? -17.387 37.551 9.095 0.50 17.93 232 ASN A O 1
ATOM 1551 N N . ILE A 1 205 ? -17.699 39.319 10.466 1.00 17.34 233 ILE A N 1
ATOM 1552 C CA . ILE A 1 205 ? -19.154 39.146 10.599 1.00 16.72 233 ILE A CA 1
ATOM 1553 C C . ILE A 1 205 ? -19.826 40.177 9.667 1.00 17.34 233 ILE A C 1
ATOM 1554 O O . ILE A 1 205 ? -19.587 41.371 9.798 1.00 16.51 233 ILE A O 1
ATOM 1559 N N . LYS A 1 206 ? -20.652 39.717 8.740 1.00 18.14 234 LYS A N 1
ATOM 1560 C CA . LYS A 1 206 ? -21.265 40.616 7.755 1.00 20.26 234 LYS A CA 1
ATOM 1561 C C . LYS A 1 206 ? -22.565 40.040 7.195 1.00 19.56 234 LYS A C 1
ATOM 1562 O O . LYS A 1 206 ? -22.844 38.856 7.357 1.00 18.36 234 LYS A O 1
ATOM 1568 N N . ALA A 1 207 ? -23.350 40.895 6.543 1.00 19.29 235 ALA A N 1
ATOM 1569 C CA . ALA A 1 207 ? -24.552 40.465 5.831 1.00 19.05 235 ALA A CA 1
ATOM 1570 C C . ALA A 1 207 ? -24.208 39.712 4.549 1.00 18.90 235 ALA A C 1
ATOM 1571 O O . ALA A 1 207 ? -23.167 39.946 3.923 1.00 18.51 235 ALA A O 1
ATOM 1573 N N . ALA A 1 208 ? -25.097 38.802 4.160 1.00 19.07 236 ALA A N 1
ATOM 1574 C CA . ALA A 1 208 ? -25.041 38.181 2.844 1.00 19.73 236 ALA A CA 1
ATOM 1575 C C . ALA A 1 208 ? -25.257 39.269 1.801 1.00 22.49 236 ALA A C 1
ATOM 1576 O O . ALA A 1 208 ? -25.910 40.282 2.078 1.00 21.05 236 ALA A O 1
ATOM 1578 N N . SER A 1 209 ? -24.708 39.087 0.605 1.00 25.10 237 SER A N 1
ATOM 1579 C CA . SER A 1 209 ? -24.872 40.105 -0.414 1.00 29.44 237 SER A CA 1
ATOM 1580 C C . SER A 1 209 ? -26.364 40.202 -0.767 1.00 29.25 237 SER A C 1
ATOM 1581 O O . SER A 1 209 ? -27.073 39.212 -0.746 1.00 27.85 237 SER A O 1
ATOM 1584 N N . GLY A 1 210 ? -26.841 41.417 -1.014 1.00 31.73 238 GLY A N 1
ATOM 1585 C CA . GLY A 1 210 ? -28.247 41.636 -1.373 1.00 32.89 238 GLY A CA 1
ATOM 1586 C C . GLY A 1 210 ? -29.254 41.692 -0.229 1.00 33.52 238 GLY A C 1
ATOM 1587 O O . GLY A 1 210 ? -30.419 41.986 -0.466 1.00 34.55 238 GLY A O 1
ATOM 1588 N N . VAL A 1 211 ? -28.821 41.410 1.001 1.00 32.49 239 VAL A N 1
ATOM 1589 C CA A VAL A 1 211 ? -29.724 41.453 2.147 0.50 33.26 239 VAL A CA 1
ATOM 1590 C CA B VAL A 1 211 ? -29.694 41.419 2.173 0.50 32.75 239 VAL A CA 1
ATOM 1591 C C . VAL A 1 211 ? -29.345 42.633 3.047 1.00 34.05 239 VAL A C 1
ATOM 1592 O O . VAL A 1 211 ? -28.166 42.840 3.380 1.00 34.76 239 VAL A O 1
ATOM 1599 N N . SER A 1 212 ? -30.355 43.424 3.411 1.00 32.91 240 SER A N 1
ATOM 1600 C CA . SER A 1 212 ? -30.181 44.600 4.272 1.00 33.80 240 SER A CA 1
ATOM 1601 C C . SER A 1 212 ? -30.632 44.257 5.697 1.00 29.96 240 SER A C 1
ATOM 1602 O O . SER A 1 212 ? -31.820 44.007 5.946 1.00 30.54 240 SER A O 1
ATOM 1605 N N . LEU A 1 213 ? -29.675 44.280 6.618 1.00 26.04 241 LEU A N 1
ATOM 1606 C CA . LEU A 1 213 ? -29.873 43.808 7.983 1.00 23.60 241 LEU A CA 1
ATOM 1607 C C . LEU A 1 213 ? -29.256 44.761 9.005 1.00 22.50 241 LEU A C 1
ATOM 1608 O O . LEU A 1 213 ? -28.857 44.332 10.082 1.00 19.70 241 LEU A O 1
ATOM 1613 N N . THR A 1 214 ? -29.170 46.050 8.672 1.00 22.44 242 THR A N 1
ATOM 1614 C CA . THR A 1 214 ? -28.546 47.001 9.585 1.00 22.69 242 THR A CA 1
ATOM 1615 C C . THR A 1 214 ? -29.210 46.917 10.956 1.00 21.95 242 THR A C 1
ATOM 1616 O O . THR A 1 214 ? -30.414 47.046 11.068 1.00 20.95 242 THR A O 1
ATOM 1620 N N . GLU A 1 215 ? -28.402 46.677 11.984 1.00 22.40 243 GLU A N 1
ATOM 1621 C CA . GLU A 1 215 ? -28.863 46.576 13.380 1.00 21.87 243 GLU A CA 1
ATOM 1622 C C . GLU A 1 215 ? -29.925 45.499 13.644 1.00 21.93 243 GLU A C 1
ATOM 1623 O O . GLU A 1 215 ? -30.624 45.563 14.648 1.00 22.19 243 GLU A O 1
ATOM 1629 N N . GLU A 1 216 ? -30.012 44.480 12.781 1.00 20.45 244 GLU A N 1
ATOM 1630 C CA . GLU A 1 216 ? -31.002 43.415 12.963 1.00 20.83 244 GLU A CA 1
ATOM 1631 C C . GLU A 1 216 ? -30.403 42.081 13.399 1.00 18.80 244 GLU A C 1
ATOM 1632 O O . GLU A 1 216 ? -31.116 41.074 13.476 1.00 18.08 244 GLU A O 1
ATOM 1638 N N . VAL A 1 217 ? -29.099 42.051 13.646 1.00 17.30 245 VAL A N 1
ATOM 1639 C CA . VAL A 1 217 ? -28.424 40.797 13.974 1.00 17.20 245 VAL A CA 1
ATOM 1640 C C . VAL A 1 217 ? -27.841 40.913 15.379 1.00 16.51 245 VAL A C 1
ATOM 1641 O O . VAL A 1 217 ? -27.307 41.960 15.767 1.00 17.38 245 VAL A O 1
ATOM 1645 N N . TYR A 1 218 ? -27.948 39.834 16.137 1.00 16.28 246 TYR A N 1
ATOM 1646 C CA . TYR A 1 218 ? -27.349 39.761 17.461 1.00 16.42 246 TYR A CA 1
ATOM 1647 C C . TYR A 1 218 ? -26.194 38.781 17.475 1.00 15.59 246 TYR A C 1
ATOM 1648 O O . TYR A 1 218 ? -26.178 37.793 16.740 1.00 14.93 246 TYR A O 1
ATOM 1657 N N . LEU A 1 219 ? -25.213 39.075 18.308 1.00 15.49 247 LEU A N 1
ATOM 1658 C CA . LEU A 1 219 ? -24.043 38.237 18.450 1.00 15.39 247 LEU A CA 1
ATOM 1659 C C . LEU A 1 219 ? -24.450 36.866 19.007 1.00 15.12 247 LEU A C 1
ATOM 1660 O O . LEU A 1 219 ? -23.839 35.829 18.698 1.00 13.75 247 LEU A O 1
ATOM 1665 N N . GLY A 1 220 ? -25.503 36.864 19.811 1.00 14.58 248 GLY A N 1
ATOM 1666 C CA . GLY A 1 220 ? -26.001 35.623 20.345 1.00 14.75 248 GLY A CA 1
ATOM 1667 C C . GLY A 1 220 ? -27.182 35.772 21.273 1.00 14.81 248 GLY A C 1
ATOM 1668 O O . GLY A 1 220 ? -27.582 36.894 21.651 1.00 14.46 248 GLY A O 1
ATOM 1669 N N . ARG A 1 221 ? -27.743 34.617 21.603 1.00 14.35 249 ARG A N 1
ATOM 1670 C CA . ARG A 1 221 ? -28.710 34.499 22.678 1.00 14.29 249 ARG A CA 1
ATOM 1671 C C . ARG A 1 221 ? -28.509 33.148 23.372 1.00 14.41 249 ARG A C 1
ATOM 1672 O O . ARG A 1 221 ? -27.940 32.220 22.777 1.00 14.23 249 ARG A O 1
ATOM 1680 N N . PRO A 1 222 ? -28.946 33.030 24.631 1.00 14.48 250 PRO A N 1
ATOM 1681 C CA . PRO A 1 222 ? -28.603 31.821 25.394 1.00 14.80 250 PRO A CA 1
ATOM 1682 C C . PRO A 1 222 ? -29.615 30.692 25.230 1.00 15.16 250 PRO A C 1
ATOM 1683 O O . PRO A 1 222 ? -30.735 30.769 25.758 1.00 14.36 250 PRO A O 1
ATOM 1687 N N . TRP A 1 223 ? -29.218 29.637 24.532 1.00 15.44 251 TRP A N 1
ATOM 1688 C CA . TRP A 1 223 ? -30.100 28.497 24.364 1.00 16.36 251 TRP A CA 1
ATOM 1689 C C . TRP A 1 223 ? -30.303 27.815 25.722 1.00 16.52 251 TRP A C 1
ATOM 1690 O O . TRP A 1 223 ? -31.381 27.326 26.013 1.00 15.65 251 TRP A O 1
ATOM 1701 N N . ARG A 1 224 ? -29.261 27.804 26.554 1.00 15.78 252 ARG A N 1
ATOM 1702 C CA . ARG A 1 224 ? -29.366 27.387 27.954 1.00 16.22 252 ARG A CA 1
ATOM 1703 C C . ARG A 1 224 ? -28.702 28.461 28.812 1.00 16.03 252 ARG A C 1
ATOM 1704 O O . ARG A 1 224 ? -28.073 29.383 28.273 1.00 15.87 252 ARG A O 1
ATOM 1712 N N . VAL A 1 225 ? -28.815 28.330 30.130 1.00 15.49 253 VAL A N 1
ATOM 1713 C CA . VAL A 1 225 ? -28.615 29.476 31.022 1.00 15.09 253 VAL A CA 1
ATOM 1714 C C . VAL A 1 225 ? -27.155 29.918 31.205 1.00 14.67 253 VAL A C 1
ATOM 1715 O O . VAL A 1 225 ? -26.903 31.027 31.692 1.00 15.18 253 VAL A O 1
ATOM 1719 N N . LEU A 1 226 ? -26.199 29.079 30.841 1.00 14.21 254 LEU A N 1
ATOM 1720 C CA . LEU A 1 226 ? -24.793 29.425 31.069 1.00 14.18 254 LEU A CA 1
ATOM 1721 C C . LEU A 1 226 ? -23.977 29.533 29.772 1.00 13.72 254 LEU A C 1
ATOM 1722 O O . LEU A 1 226 ? -22.758 29.343 29.761 1.00 13.23 254 LEU A O 1
ATOM 1727 N N . ALA A 1 227 ? -24.673 29.870 28.692 1.00 13.36 255 ALA A N 1
ATOM 1728 C CA . ALA A 1 227 ? -24.080 30.138 27.396 1.00 13.09 255 ALA A CA 1
ATOM 1729 C C . ALA A 1 227 ? -22.823 30.994 27.567 1.00 13.67 255 ALA A C 1
ATOM 1730 O O . ALA A 1 227 ? -22.888 32.032 28.216 1.00 13.45 255 ALA A O 1
ATOM 1732 N N . ARG A 1 228 ? -21.715 30.573 26.965 1.00 13.74 256 ARG A N 1
ATOM 1733 C CA . ARG A 1 228 ? -20.470 31.342 27.015 1.00 14.33 256 ARG A CA 1
ATOM 1734 C C . ARG A 1 228 ? -19.849 31.564 25.648 1.00 14.76 256 ARG A C 1
ATOM 1735 O O . ARG A 1 228 ? -19.426 30.613 24.981 1.00 13.75 256 ARG A O 1
ATOM 1743 N N . VAL A 1 229 ? -19.789 32.828 25.249 1.00 14.21 257 VAL A N 1
ATOM 1744 C CA . VAL A 1 229 ? -19.316 33.193 23.916 1.00 14.51 257 VAL A CA 1
ATOM 1745 C C . VAL A 1 229 ? -18.472 34.459 23.996 1.00 14.45 257 VAL A C 1
ATOM 1746 O O . VAL A 1 229 ? -18.867 35.415 24.672 1.00 14.20 257 VAL A O 1
ATOM 1750 N N . ILE A 1 230 ? -17.327 34.444 23.309 1.00 14.51 258 ILE A N 1
ATOM 1751 C CA . ILE A 1 230 ? -16.483 35.638 23.143 1.00 14.62 258 ILE A CA 1
ATOM 1752 C C . ILE A 1 230 ? -16.234 35.924 21.666 1.00 15.15 258 ILE A C 1
ATOM 1753 O O . ILE A 1 230 ? -15.877 35.015 20.901 1.00 15.60 258 ILE A O 1
ATOM 1758 N N . TYR A 1 231 ? -16.444 37.180 21.262 1.00 15.74 259 TYR A N 1
ATOM 1759 C CA . TYR A 1 231 ? -16.021 37.658 19.955 1.00 15.91 259 TYR A CA 1
ATOM 1760 C C . TYR A 1 231 ? -14.808 38.551 20.192 1.00 16.83 259 TYR A C 1
ATOM 1761 O O . TYR A 1 231 ? -14.900 39.551 20.911 1.00 17.67 259 TYR A O 1
ATOM 1770 N N . GLN A 1 232 ? -13.673 38.168 19.621 1.00 17.82 260 GLN A N 1
ATOM 1771 C CA . GLN A 1 232 ? -12.412 38.862 19.875 1.00 17.99 260 GLN A CA 1
ATOM 1772 C C . GLN A 1 232 ? -11.625 39.100 18.592 1.00 17.77 260 GLN A C 1
ATOM 1773 O O . GLN A 1 232 ? -11.638 38.269 17.664 1.00 16.99 260 GLN A O 1
ATOM 1779 N N . ASN A 1 233 ? -10.921 40.230 18.540 1.00 18.59 261 ASN A N 1
ATOM 1780 C CA . ASN A 1 233 ? -10.059 40.534 17.404 1.00 19.03 261 ASN A CA 1
ATOM 1781 C C . ASN A 1 233 ? -10.772 40.415 16.051 1.00 18.85 261 ASN A C 1
ATOM 1782 O O . ASN A 1 233 ? -10.144 40.056 15.050 1.00 18.20 261 ASN A O 1
ATOM 1787 N N . SER A 1 234 ? -12.073 40.717 16.026 1.00 17.51 262 SER A N 1
ATOM 1788 C CA . SER A 1 234 ? -12.899 40.478 14.860 1.00 18.13 262 SER A CA 1
ATOM 1789 C C . SER A 1 234 ? -13.509 41.746 14.306 1.00 17.88 262 SER A C 1
ATOM 1790 O O . SER A 1 234 ? -13.591 42.775 14.997 1.00 18.90 262 SER A O 1
ATOM 1793 N N . VAL A 1 235 ? -13.930 41.660 13.049 1.00 17.40 263 VAL A N 1
ATOM 1794 C CA . VAL A 1 235 ? -14.638 42.731 12.374 1.00 17.69 263 VAL A CA 1
ATOM 1795 C C . VAL A 1 235 ? -16.143 42.479 12.408 1.00 17.53 263 VAL A C 1
ATOM 1796 O O . VAL A 1 235 ? -16.622 41.443 11.931 1.00 17.96 263 VAL A O 1
ATOM 1800 N N . LEU A 1 236 ? -16.873 43.434 12.968 1.00 17.26 264 LEU A N 1
ATOM 1801 C CA . LEU A 1 236 ? -18.328 43.359 13.096 1.00 18.35 264 LEU A CA 1
ATOM 1802 C C . LEU A 1 236 ? -18.946 44.462 12.259 1.00 19.14 264 LEU A C 1
ATOM 1803 O O . LEU A 1 236 ? -18.714 45.657 12.534 1.00 19.81 264 LEU A O 1
ATOM 1808 N N . SER A 1 237 ? -19.719 44.083 11.241 1.00 18.56 265 SER A N 1
ATOM 1809 C CA . SER A 1 237 ? -20.343 45.079 10.376 1.00 19.50 265 SER A CA 1
ATOM 1810 C C . SER A 1 237 ? -21.543 45.735 11.068 1.00 20.61 265 SER A C 1
ATOM 1811 O O . SER A 1 237 ? -21.934 45.340 12.176 1.00 18.86 265 SER A O 1
ATOM 1814 N N . ASP A 1 238 ? -22.153 46.701 10.386 1.00 21.14 266 ASP A N 1
ATOM 1815 C CA . ASP A 1 238 ? -23.312 47.408 10.937 1.00 21.98 266 ASP A CA 1
ATOM 1816 C C . ASP A 1 238 ? -24.569 46.554 11.097 1.00 21.52 266 ASP A C 1
ATOM 1817 O O . ASP A 1 238 ? -25.587 47.055 11.551 1.00 20.63 266 ASP A O 1
ATOM 1822 N N . ILE A 1 239 ? -24.514 45.269 10.746 1.00 20.48 267 ILE A N 1
ATOM 1823 C CA . ILE A 1 239 ? -25.635 44.375 11.071 1.00 19.88 267 ILE A CA 1
ATOM 1824 C C . ILE A 1 239 ? -25.865 44.179 12.569 1.00 18.81 267 ILE A C 1
ATOM 1825 O O . ILE A 1 239 ? -26.981 43.863 12.978 1.00 17.61 267 ILE A O 1
ATOM 1830 N N . ILE A 1 240 ? -24.829 44.361 13.383 1.00 18.33 268 ILE A N 1
ATOM 1831 C CA . ILE A 1 240 ? -24.952 44.079 14.823 1.00 18.19 268 ILE A CA 1
ATOM 1832 C C . ILE A 1 240 ? -25.773 45.141 15.551 1.00 19.12 268 ILE A C 1
ATOM 1833 O O . ILE A 1 240 ? -25.422 46.329 15.574 1.00 19.65 268 ILE A O 1
ATOM 1838 N N . ASN A 1 241 ? -26.873 44.703 16.147 1.00 19.15 269 ASN A N 1
ATOM 1839 C CA . ASN A 1 241 ? -27.708 45.572 16.948 1.00 19.90 269 ASN A CA 1
ATOM 1840 C C . ASN A 1 241 ? -26.887 46.181 18.094 1.00 19.82 269 ASN A C 1
ATOM 1841 O O . ASN A 1 241 ? -26.053 45.513 18.677 1.00 19.70 269 ASN A O 1
ATOM 1846 N N . PRO A 1 242 ? -27.113 47.461 18.420 1.00 20.78 270 PRO A N 1
ATOM 1847 C CA . PRO A 1 242 ? -26.347 48.078 19.512 1.00 20.63 270 PRO A CA 1
ATOM 1848 C C . PRO A 1 242 ? -26.356 47.329 20.852 1.00 19.73 270 PRO A C 1
ATOM 1849 O O . PRO A 1 242 ? -25.366 47.370 21.565 1.00 18.38 270 PRO A O 1
ATOM 1853 N N . LYS A 1 243 ? -27.455 46.658 21.185 1.00 20.01 271 LYS A N 1
ATOM 1854 C CA . LYS A 1 243 ? -27.508 45.842 22.411 1.00 20.18 271 LYS A CA 1
ATOM 1855 C C . LYS A 1 243 ? -26.565 44.622 22.370 1.00 18.69 271 LYS A C 1
ATOM 1856 O O . LYS A 1 243 ? -26.217 44.065 23.418 1.00 17.61 271 LYS A O 1
ATOM 1862 N N . GLY A 1 244 ? -26.192 44.195 21.163 1.00 17.07 272 GLY A N 1
ATOM 1863 C CA . GLY A 1 244 ? -25.221 43.127 20.955 1.00 15.91 272 GLY A CA 1
ATOM 1864 C C . GLY A 1 244 ? -25.804 41.734 21.128 1.00 15.73 272 GLY A C 1
ATOM 1865 O O . GLY A 1 244 ? -25.672 40.876 20.247 1.00 15.61 272 GLY A O 1
ATOM 1866 N N . TRP A 1 245 ? -26.418 41.497 22.276 1.00 15.73 273 TRP A N 1
ATOM 1867 C CA . TRP A 1 245 ? -26.946 40.190 22.613 1.00 15.99 273 TRP A CA 1
ATOM 1868 C C . TRP A 1 245 ? -28.438 40.275 22.922 1.00 16.77 273 TRP A C 1
ATOM 1869 O O . TRP A 1 245 ? -28.940 41.343 23.298 1.00 18.15 273 TRP A O 1
ATOM 1880 N N . THR A 1 246 ? -29.152 39.162 22.757 1.00 16.68 274 THR A N 1
ATOM 1881 C CA . THR A 1 246 ? -30.582 39.133 23.066 1.00 17.28 274 THR A CA 1
ATOM 1882 C C . THR A 1 246 ? -30.923 37.913 23.944 1.00 18.02 274 THR A C 1
ATOM 1883 O O . THR A 1 246 ? -30.039 37.151 24.362 1.00 17.55 274 THR A O 1
ATOM 1887 N N . THR A 1 247 ? -32.208 37.742 24.222 1.00 18.26 275 THR A N 1
ATOM 1888 C CA . THR A 1 247 ? -32.662 36.764 25.210 1.00 18.74 275 THR A CA 1
ATOM 1889 C C . THR A 1 247 ? -33.223 35.497 24.579 1.00 18.46 275 THR A C 1
ATOM 1890 O O . THR A 1 247 ? -33.616 35.480 23.390 1.00 18.63 275 THR A O 1
ATOM 1894 N N . MET A 1 248 ? -33.244 34.429 25.373 1.00 17.87 276 MET A N 1
ATOM 1895 C CA . MET A 1 248 ? -33.856 33.167 24.969 1.00 18.42 276 MET A CA 1
ATOM 1896 C C . MET A 1 248 ? -34.229 32.367 26.228 1.00 17.84 276 MET A C 1
ATOM 1897 O O . MET A 1 248 ? -35.366 32.444 26.653 1.00 17.51 276 MET A O 1
ATOM 1902 N N . ALA A 1 249 ? -33.297 31.629 26.848 1.00 16.47 277 ALA A N 1
ATOM 1903 C CA . ALA A 1 249 ? -33.662 30.820 28.017 1.00 16.23 277 ALA A CA 1
ATOM 1904 C C . ALA A 1 249 ? -34.051 31.717 29.184 1.00 16.45 277 ALA A C 1
ATOM 1905 O O . ALA A 1 249 ? -33.335 32.652 29.494 1.00 16.45 277 ALA A O 1
ATOM 1907 N N . ASP A 1 250 ? -35.184 31.440 29.833 1.00 15.97 278 ASP A N 1
ATOM 1908 C CA . ASP A 1 250 ? -35.575 32.232 30.992 1.00 17.18 278 ASP A CA 1
ATOM 1909 C C . ASP A 1 250 ? -34.593 32.022 32.147 1.00 16.63 278 ASP A C 1
ATOM 1910 O O . ASP A 1 250 ? -34.173 30.900 32.403 1.00 17.37 278 ASP A O 1
ATOM 1915 N N . GLY A 1 251 ? -34.212 33.109 32.811 1.00 16.26 279 GLY A N 1
ATOM 1916 C CA . GLY A 1 251 ? -33.299 33.039 33.956 1.00 15.85 279 GLY A CA 1
ATOM 1917 C C . GLY A 1 251 ? -31.854 32.818 33.559 1.00 15.60 279 GLY A C 1
ATOM 1918 O O . GLY A 1 251 ? -31.039 32.384 34.371 1.00 15.56 279 GLY A O 1
ATOM 1919 N N . ALA A 1 252 ? -31.531 33.125 32.303 1.00 14.41 280 ALA A N 1
ATOM 1920 C CA . ALA A 1 252 ? -30.187 32.912 31.791 1.00 13.85 280 ALA A CA 1
ATOM 1921 C C . ALA A 1 252 ? -29.217 33.888 32.437 1.00 13.81 280 ALA A C 1
ATOM 1922 O O . ALA A 1 252 ? -29.559 35.044 32.726 1.00 14.16 280 ALA A O 1
ATOM 1924 N N . THR A 1 253 ? -27.995 33.407 32.633 1.00 14.49 281 THR A N 1
ATOM 1925 C CA . THR A 1 253 ? -26.875 34.233 33.104 1.00 14.37 281 THR A CA 1
ATOM 1926 C C . THR A 1 253 ? -25.697 33.979 32.190 1.00 14.11 281 THR A C 1
ATOM 1927 O O . THR A 1 253 ? -24.716 33.357 32.576 1.00 13.39 281 THR A O 1
ATOM 1931 N N . PRO A 1 254 ? -25.792 34.459 30.935 1.00 14.75 282 PRO A N 1
ATOM 1932 C CA . PRO A 1 254 ? -24.755 34.123 29.969 1.00 14.24 282 PRO A CA 1
ATOM 1933 C C . PRO A 1 254 ? -23.432 34.792 30.290 1.00 14.17 282 PRO A C 1
ATOM 1934 O O . PRO A 1 254 ? -23.402 35.830 30.956 1.00 14.25 282 PRO A O 1
ATOM 1938 N N . LEU A 1 255 ? -22.360 34.178 29.821 1.00 14.08 283 LEU A N 1
ATOM 1939 C CA . LEU A 1 255 ? -21.018 34.756 29.887 1.00 14.37 283 LEU A CA 1
ATOM 1940 C C . LEU A 1 255 ? -20.632 35.196 28.470 1.00 13.86 283 LEU A C 1
ATOM 1941 O O . LEU A 1 255 ? -20.096 34.423 27.647 1.00 13.16 283 LEU A O 1
ATOM 1946 N N . TYR A 1 256 ? -20.956 36.446 28.198 1.00 14.26 284 TYR A N 1
ATOM 1947 C CA . TYR A 1 256 ? -20.805 37.061 26.884 1.00 14.87 284 TYR A CA 1
ATOM 1948 C C . TYR A 1 256 ? -19.772 38.194 26.895 1.00 15.19 284 TYR A C 1
ATOM 1949 O O . TYR A 1 256 ? -19.886 39.161 27.655 1.00 14.86 284 TYR A O 1
ATOM 1958 N N . TYR A 1 257 ? -18.794 38.087 26.001 1.00 15.77 285 TYR A N 1
ATOM 1959 C CA . TYR A 1 257 ? -17.629 38.954 26.015 1.00 15.89 285 TYR A CA 1
ATOM 1960 C C . TYR A 1 257 ? -17.306 39.494 24.636 1.00 16.78 285 TYR A C 1
ATOM 1961 O O . TYR A 1 257 ? -17.527 38.827 23.616 1.00 16.70 285 TYR A O 1
ATOM 1970 N N . GLU A 1 258 ? -16.747 40.696 24.614 1.00 16.87 286 GLU A N 1
ATOM 1971 C CA . GLU A 1 258 ? -16.076 41.198 23.422 1.00 17.94 286 GLU A CA 1
ATOM 1972 C C . GLU A 1 258 ? -14.688 41.717 23.777 1.00 19.12 286 GLU A C 1
ATOM 1973 O O . GLU A 1 258 ? -14.489 42.271 24.852 1.00 19.35 286 GLU A O 1
ATOM 1979 N N . TYR A 1 259 ? -13.722 41.528 22.886 1.00 20.82 287 TYR A N 1
ATOM 1980 C CA . TYR A 1 259 ? -12.374 42.025 23.139 1.00 22.27 287 TYR A CA 1
ATOM 1981 C C . TYR A 1 259 ? -11.693 42.435 21.843 1.00 22.05 287 TYR A C 1
ATOM 1982 O O . TYR A 1 259 ? -11.443 41.597 20.980 1.00 20.81 287 TYR A O 1
ATOM 1991 N N . ASN A 1 260 ? -11.384 43.726 21.730 1.00 22.30 288 ASN A N 1
ATOM 1992 C CA . ASN A 1 260 ? -10.603 44.251 20.607 1.00 22.07 288 ASN A CA 1
ATOM 1993 C C . ASN A 1 260 ? -11.241 43.989 19.233 1.00 21.43 288 ASN A C 1
ATOM 1994 O O . ASN A 1 260 ? -10.557 43.590 18.294 1.00 21.84 288 ASN A O 1
ATOM 1999 N N . ASN A 1 261 ? -12.547 44.226 19.112 1.00 20.20 289 ASN A N 1
ATOM 2000 C CA . ASN A 1 261 ? -13.206 44.144 17.819 1.00 19.82 289 ASN A CA 1
ATOM 2001 C C . ASN A 1 261 ? -13.207 45.507 17.129 1.00 20.60 289 ASN A C 1
ATOM 2002 O O . ASN A 1 261 ? -13.044 46.557 17.777 1.00 21.57 289 ASN A O 1
ATOM 2007 N N . SER A 1 262 ? -13.413 45.476 15.823 1.00 19.83 290 SER A N 1
ATOM 2008 C CA . SER A 1 262 ? -13.508 46.682 15.019 1.00 21.13 290 SER A CA 1
ATOM 2009 C C . SER A 1 262 ? -14.738 46.640 14.113 1.00 21.40 290 SER A C 1
ATOM 2010 O O . SER A 1 262 ? -15.489 45.675 14.124 1.00 19.81 290 SER A O 1
ATOM 2013 N N . GLY A 1 263 ? -14.942 47.707 13.339 1.00 21.80 291 GLY A N 1
ATOM 2014 C CA . GLY A 1 263 ? -16.058 47.783 12.397 1.00 22.02 291 GLY A CA 1
ATOM 2015 C C . GLY A 1 263 ? -17.254 48.553 12.920 1.00 22.07 291 GLY A C 1
ATOM 2016 O O . GLY A 1 263 ? -17.360 48.858 14.107 1.00 21.12 291 GLY A O 1
ATOM 2017 N N . ALA A 1 264 ? -18.181 48.836 12.020 1.00 21.98 292 ALA A N 1
ATOM 2018 C CA . ALA A 1 264 ? -19.328 49.664 12.335 1.00 22.24 292 ALA A CA 1
ATOM 2019 C C . ALA A 1 264 ? -20.199 49.066 13.434 1.00 21.98 292 ALA A C 1
ATOM 2020 O O . ALA A 1 264 ? -20.856 49.806 14.149 1.00 20.83 292 ALA A O 1
ATOM 2022 N N . GLY A 1 265 ? -20.175 47.739 13.597 1.00 20.80 293 GLY A N 1
ATOM 2023 C CA . GLY A 1 265 ? -20.974 47.084 14.640 1.00 20.12 293 GLY A CA 1
ATOM 2024 C C . GLY A 1 265 ? -20.296 46.821 15.977 1.00 20.95 293 GLY A C 1
ATOM 2025 O O . GLY A 1 265 ? -20.867 46.123 16.848 1.00 20.15 293 GLY A O 1
ATOM 2026 N N . SER A 1 266 ? -19.106 47.403 16.170 1.00 21.06 294 SER A N 1
ATOM 2027 C CA . SER A 1 266 ? -18.285 47.102 17.340 1.00 21.24 294 SER A CA 1
ATOM 2028 C C . SER A 1 266 ? -18.372 48.109 18.486 1.00 21.27 294 SER A C 1
ATOM 2029 O O . SER A 1 266 ? -17.688 47.942 1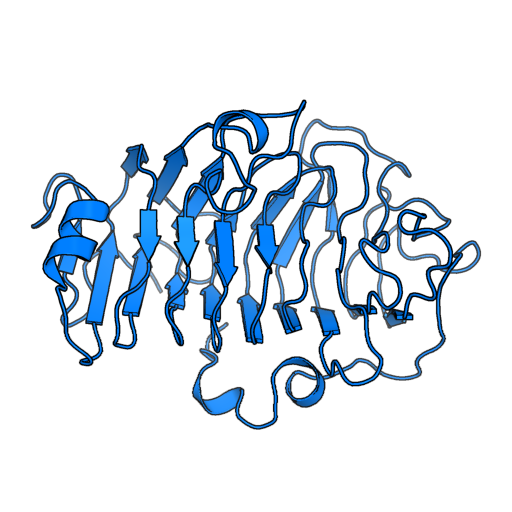9.476 1.00 21.32 294 SER A O 1
ATOM 2032 N N . ASP A 1 267 ? -19.174 49.159 18.367 1.00 22.19 295 ASP A N 1
ATOM 2033 C CA . ASP A 1 267 ? -19.309 50.097 19.493 1.00 23.94 295 ASP A CA 1
ATOM 2034 C C . ASP A 1 267 ? -20.005 49.336 20.627 1.00 22.71 295 ASP A C 1
ATOM 2035 O O . ASP A 1 267 ? -21.059 48.782 20.405 1.00 22.76 295 ASP A O 1
ATOM 2040 N N . THR A 1 268 ? -19.409 49.309 21.817 1.00 23.05 296 THR A N 1
ATOM 2041 C CA . THR A 1 268 ? -19.965 48.556 22.959 1.00 23.56 296 THR A CA 1
ATOM 2042 C C . THR A 1 268 ? -20.741 49.411 23.972 1.00 24.27 296 THR A C 1
ATOM 2043 O O . THR A 1 268 ? -21.185 48.891 24.984 1.00 23.88 296 THR A O 1
ATOM 2047 N N . SER A 1 269 ? -20.935 50.706 23.705 1.00 25.63 297 SER A N 1
ATOM 2048 C CA . SER A 1 269 ? -21.515 51.607 24.724 1.00 27.37 297 SER A CA 1
ATOM 2049 C C . SER A 1 269 ? -22.999 51.343 25.040 1.00 26.19 297 SER A C 1
ATOM 2050 O O . SER A 1 269 ? -23.474 51.734 26.101 1.00 25.81 297 SER A O 1
ATOM 2053 N N . ASP A 1 270 ? -23.732 50.688 24.136 1.00 24.57 298 ASP A N 1
ATOM 2054 C CA . ASP A 1 270 ? -25.142 50.375 24.384 1.00 24.35 298 ASP A CA 1
ATOM 2055 C C . ASP A 1 270 ? -25.379 48.873 24.607 1.00 22.10 298 ASP A C 1
ATOM 2056 O O . ASP A 1 270 ? -26.506 48.424 24.566 1.00 20.05 298 ASP A O 1
ATOM 2061 N N . ARG A 1 271 ? -24.320 48.117 24.853 1.00 19.87 299 ARG A N 1
ATOM 2062 C CA . ARG A 1 271 ? -24.453 46.653 25.001 1.00 20.18 299 ARG A CA 1
ATOM 2063 C C . ARG A 1 271 ? -25.255 46.259 26.225 1.00 19.70 299 ARG A C 1
ATOM 2064 O O . ARG A 1 271 ? -25.317 46.993 27.211 1.00 18.80 299 ARG A O 1
ATOM 2072 N N . GLU A 1 272 ? -25.862 45.083 26.129 1.00 19.74 300 GLU A N 1
ATOM 2073 C CA . GLU A 1 272 ? -26.546 44.432 27.231 1.00 20.56 300 GLU A CA 1
ATOM 2074 C C . GLU A 1 272 ? -26.023 43.007 27.354 1.00 18.58 300 GLU A C 1
ATOM 2075 O O . GLU A 1 272 ? -25.501 42.443 26.388 1.00 18.58 300 GLU A O 1
ATOM 2081 N N . TYR A 1 273 ? -26.131 42.451 28.565 1.00 18.39 301 TYR A N 1
ATOM 2082 C CA . TYR A 1 273 ? -25.841 41.036 28.841 1.00 17.82 301 TYR A CA 1
ATOM 2083 C C . TYR A 1 273 ? -24.352 40.664 28.775 1.00 18.46 301 TYR A C 1
ATOM 2084 O O . TYR A 1 273 ? -24.007 39.483 28.699 1.00 19.06 301 TYR A O 1
ATOM 2093 N N . GLU A 1 274 ? -23.460 41.647 28.807 1.00 17.38 302 GLU A N 1
ATOM 2094 C CA . GLU A 1 274 ? -22.036 41.342 28.700 1.00 17.81 302 GLU A CA 1
ATOM 2095 C C . GLU A 1 274 ? -21.314 41.283 30.040 1.00 17.75 302 GLU A C 1
ATOM 2096 O O . GLU A 1 274 ? -21.807 41.776 31.067 1.00 17.96 302 GLU A O 1
ATOM 2102 N N . THR A 1 275 ? -20.126 40.692 30.001 1.00 18.64 303 THR A N 1
ATOM 2103 C CA . THR A 1 275 ? -19.223 40.608 31.143 1.00 18.95 303 THR A CA 1
ATOM 2104 C C . THR A 1 275 ? -17.878 41.185 30.720 1.00 19.67 303 THR A C 1
ATOM 2105 O O . THR A 1 275 ? -17.486 41.035 29.568 1.00 19.18 303 THR A O 1
ATOM 2109 N N . SER A 1 276 ? -17.161 41.823 31.646 1.00 21.23 304 SER A N 1
ATOM 2110 C CA . SER A 1 276 ? -15.852 42.404 31.317 1.00 23.33 304 SER A CA 1
ATOM 2111 C C . SER A 1 276 ? -14.810 41.319 31.160 1.00 23.22 304 SER A C 1
ATOM 2112 O O . SER A 1 276 ? -14.891 40.269 31.807 1.00 23.08 304 SER A O 1
ATOM 2115 N N . ILE A 1 277 ? -13.839 41.569 30.290 1.00 23.07 305 ILE A N 1
ATOM 2116 C CA . ILE A 1 277 ? -12.676 40.710 30.169 1.00 23.95 305 ILE A CA 1
ATOM 2117 C C . ILE A 1 277 ? -11.501 41.584 29.715 1.00 25.33 305 ILE A C 1
ATOM 2118 O O . ILE A 1 277 ? -11.684 42.530 28.950 1.00 25.28 305 ILE A O 1
ATOM 2123 N N . SER A 1 278 ? -10.311 41.299 30.229 1.00 27.93 306 SER A N 1
ATOM 2124 C CA . SER A 1 278 ? -9.165 42.189 30.029 1.00 29.78 306 SER A CA 1
ATOM 2125 C C . SER A 1 278 ? -8.197 41.686 28.962 1.00 29.47 306 SER A C 1
ATOM 2126 O O . SER A 1 278 ? -7.218 42.360 28.647 1.00 28.64 306 SER A O 1
ATOM 2129 N N . ALA A 1 279 ? -8.461 40.502 28.421 1.00 26.75 307 ALA A N 1
ATOM 2130 C CA . ALA A 1 279 ? -7.570 39.883 27.466 1.00 27.07 307 ALA A CA 1
ATOM 2131 C C . ALA A 1 279 ? -8.357 38.904 26.625 1.00 26.23 307 ALA A C 1
ATOM 2132 O O . ALA A 1 279 ? -9.368 38.374 27.077 1.00 25.92 307 ALA A O 1
ATOM 2134 N N . ALA A 1 280 ? -7.881 38.670 25.407 1.00 25.73 308 ALA A N 1
ATOM 2135 C CA . ALA A 1 280 ? -8.427 37.623 24.554 1.00 24.86 308 ALA A CA 1
ATOM 2136 C C . ALA A 1 280 ? -8.195 36.248 25.172 1.00 24.40 308 ALA A C 1
ATOM 2137 O O . ALA A 1 280 ? -7.233 36.053 25.905 1.00 23.54 308 ALA A O 1
ATOM 2139 N N . VAL A 1 281 ? -9.076 35.294 24.872 1.00 23.43 309 VAL A N 1
ATOM 2140 C CA . VAL A 1 281 ? -8.848 33.906 25.289 1.00 23.47 309 VAL A CA 1
ATOM 2141 C C . VAL A 1 281 ? -8.002 33.178 24.256 1.00 22.59 309 VAL A C 1
ATOM 2142 O O . VAL A 1 281 ? -7.974 33.569 23.095 1.00 22.85 309 VAL A O 1
ATOM 2146 N N . ASP A 1 282 ? -7.311 32.122 24.677 1.00 21.91 310 ASP A N 1
ATOM 2147 C CA . ASP A 1 282 ? -6.483 31.356 23.744 1.00 22.28 310 ASP A CA 1
ATOM 2148 C C . ASP A 1 282 ? -7.045 29.961 23.520 1.00 21.48 310 ASP A C 1
ATOM 2149 O O . ASP A 1 282 ? -7.997 29.551 24.172 1.00 20.44 310 ASP A O 1
ATOM 2154 N N . LYS A 1 283 ? -6.447 29.229 22.589 1.00 20.60 311 LYS A N 1
ATOM 2155 C CA . LYS A 1 283 ? -6.957 27.919 22.238 1.00 21.08 311 LYS A CA 1
ATOM 2156 C C . LYS A 1 283 ? -6.759 26.889 23.333 1.00 21.03 311 LYS A C 1
ATOM 2157 O O . LYS A 1 283 ? -7.460 25.887 23.366 1.00 21.50 311 LYS A O 1
ATOM 2163 N N . THR A 1 284 ? -5.808 27.108 24.228 1.00 21.52 312 THR A N 1
ATOM 2164 C CA . THR A 1 284 ? -5.655 26.174 25.333 1.00 22.67 312 THR A CA 1
ATOM 2165 C C . THR A 1 284 ? -6.905 26.226 26.228 1.00 21.30 312 THR A C 1
ATOM 2166 O O . THR A 1 284 ? -7.393 25.194 26.678 1.00 20.26 312 THR A O 1
ATOM 2170 N N . THR A 1 285 ? -7.411 27.430 26.466 1.00 20.90 313 THR A N 1
ATOM 2171 C CA . THR A 1 285 ? -8.618 27.609 27.250 1.00 21.40 313 THR A CA 1
ATOM 2172 C C . THR A 1 285 ? -9.807 26.924 26.574 1.00 20.97 313 THR A C 1
ATOM 2173 O O . THR A 1 285 ? -10.578 26.243 27.229 1.00 22.48 313 THR A O 1
ATOM 2177 N N . VAL A 1 286 ? -9.946 27.090 25.268 1.00 20.13 314 VAL A N 1
ATOM 2178 C CA . VAL A 1 286 ? -11.159 26.632 24.558 1.00 19.50 314 VAL A CA 1
ATOM 2179 C C . VAL A 1 286 ? -11.088 25.152 24.182 1.00 19.60 314 VAL A C 1
ATOM 2180 O O . VAL A 1 286 ? -12.083 24.419 24.275 1.00 20.67 314 VAL A O 1
ATOM 2184 N N . LEU A 1 287 ? -9.912 24.703 23.761 1.00 20.70 315 LEU A N 1
ATOM 2185 C CA . LEU A 1 287 ? -9.744 23.375 23.176 1.00 21.00 315 LEU A CA 1
ATOM 2186 C C . LEU A 1 287 ? -8.908 22.393 24.006 1.00 22.37 315 LEU A C 1
ATOM 2187 O O . LEU A 1 287 ? -8.879 21.201 23.706 1.00 21.69 315 LEU A O 1
ATOM 2192 N N . GLY A 1 288 ? -8.239 22.893 25.034 1.00 23.14 316 GLY A N 1
ATOM 2193 C CA . GLY A 1 288 ? -7.364 22.066 25.855 1.00 25.64 316 GLY A CA 1
ATOM 2194 C C . GLY A 1 288 ? -5.915 22.220 25.452 1.00 27.01 316 GLY A C 1
ATOM 2195 O O . GLY A 1 288 ? -5.596 22.650 24.340 1.00 25.50 316 GLY A O 1
ATOM 2196 N N . GLU A 1 289 ? -5.036 21.850 26.372 1.00 29.55 317 GLU A N 1
ATOM 2197 C CA . GLU A 1 289 ? -3.592 21.989 26.186 1.00 32.99 317 GLU A CA 1
ATOM 2198 C C . GLU A 1 289 ? -3.034 21.161 25.027 1.00 32.38 317 GLU A C 1
ATOM 2199 O O . GLU A 1 289 ? -1.938 21.434 24.556 1.00 34.47 317 GLU A O 1
ATOM 2205 N N . THR A 1 290 ? -3.773 20.149 24.581 1.00 31.71 318 THR A N 1
ATOM 2206 C CA . THR A 1 290 ? -3.310 19.258 23.521 1.00 30.80 318 THR A CA 1
ATOM 2207 C C . THR A 1 290 ? -3.731 19.680 22.100 1.00 28.79 318 THR A C 1
ATOM 2208 O O . THR A 1 290 ? -3.569 18.900 21.148 1.00 28.01 318 THR A O 1
ATOM 2212 N N . TRP A 1 291 ? -4.245 20.899 21.937 1.00 26.08 319 TRP A N 1
ATOM 2213 C CA . TRP A 1 291 ? -4.708 21.353 20.619 1.00 25.36 319 TRP A CA 1
ATOM 2214 C C . TRP A 1 291 ? -3.649 21.269 19.524 1.00 25.49 319 TRP A C 1
ATOM 2215 O O . TRP A 1 291 ? -3.962 20.975 18.366 1.00 23.47 319 TRP A O 1
ATOM 2226 N N . GLY A 1 292 ? -2.391 21.500 19.894 1.00 25.87 320 GLY A N 1
ATOM 2227 C CA . GLY A 1 292 ? -1.280 21.390 18.949 1.00 26.87 320 GLY A CA 1
ATOM 2228 C C . GLY A 1 292 ? -1.113 20.009 18.323 1.00 26.49 320 GLY A C 1
ATOM 2229 O O . GLY A 1 292 ? -0.546 19.891 17.240 1.00 25.95 320 GLY A O 1
ATOM 2230 N N . ASP A 1 293 ? -1.633 18.973 18.980 1.00 27.03 321 ASP A N 1
ATOM 2231 C CA . ASP A 1 293 ? -1.536 17.596 18.465 1.00 28.07 321 ASP A CA 1
ATOM 2232 C C . ASP A 1 293 ? -2.455 17.342 17.288 1.00 27.07 321 ASP A C 1
ATOM 2233 O O . ASP A 1 293 ? -2.221 16.426 16.501 1.00 27.11 321 ASP A O 1
ATOM 2238 N N . TRP A 1 294 ? -3.545 18.095 17.197 1.00 25.95 322 TRP A N 1
ATOM 2239 C CA . TRP A 1 294 ? -4.550 17.777 16.188 1.00 24.85 322 TRP A CA 1
ATOM 2240 C C . TRP A 1 294 ? -4.929 18.901 15.234 1.00 24.41 322 TRP A C 1
ATOM 2241 O O . TRP A 1 294 ? -5.387 18.627 14.134 1.00 24.36 322 TRP A O 1
ATOM 2252 N N . ILE A 1 295 ? -4.731 20.148 15.628 1.00 24.61 323 ILE A N 1
ATOM 2253 C CA . ILE A 1 295 ? -4.965 21.272 14.735 1.00 25.11 323 ILE A CA 1
ATOM 2254 C C . ILE A 1 295 ? -3.902 21.301 13.631 1.00 27.14 323 ILE A C 1
ATOM 2255 O O . ILE A 1 295 ? -2.729 21.091 13.894 1.00 26.12 323 ILE A O 1
ATOM 2260 N N A ASP A 1 296 ? -4.345 21.533 12.397 0.50 27.17 324 ASP A N 1
ATOM 2261 N N B ASP A 1 296 ? -4.343 21.556 12.403 0.50 27.62 324 ASP A N 1
ATOM 2262 C CA A ASP A 1 296 ? -3.455 21.704 11.248 0.50 29.11 324 ASP A CA 1
ATOM 2263 C CA B ASP A 1 296 ? -3.447 21.699 11.261 0.50 29.94 324 ASP A CA 1
ATOM 2264 C C A ASP A 1 296 ? -2.948 23.151 11.231 0.50 31.97 324 ASP A C 1
ATOM 2265 C C B ASP A 1 296 ? -2.840 23.105 11.250 0.50 33.24 324 ASP A C 1
ATOM 2266 O O A ASP A 1 296 ? -3.723 24.093 11.053 0.50 31.82 324 ASP A O 1
ATOM 2267 O O B ASP A 1 296 ? -3.484 24.078 10.853 0.50 32.99 324 ASP A O 1
ATOM 2276 N N A ARG A 1 297 ? -1.644 23.320 11.418 0.50 36.43 325 ARG A N 1
ATOM 2277 N N B ARG A 1 297 ? -1.599 23.198 11.714 0.50 38.49 325 ARG A N 1
ATOM 2278 C CA A ARG A 1 297 ? -1.074 24.641 11.688 0.50 39.98 325 ARG A CA 1
ATOM 2279 C CA B ARG A 1 297 ? -0.849 24.447 11.676 0.50 42.74 325 ARG A CA 1
ATOM 2280 C C A ARG A 1 297 ? -0.876 25.531 10.461 0.50 40.15 325 ARG A C 1
ATOM 2281 C C B ARG A 1 297 ? -0.390 24.764 10.260 0.50 43.34 325 ARG A C 1
ATOM 2282 O O A ARG A 1 297 ? -0.446 26.683 10.592 0.50 39.67 325 ARG A O 1
ATOM 2283 O O B ARG A 1 297 ? -0.500 25.904 9.804 0.50 45.94 325 ARG A O 1
ATOM 2298 N N A SER A 1 298 ? -1.180 25.005 9.279 0.50 39.67 326 SER A N 1
ATOM 2299 N N B SER A 1 298 ? 0.137 23.754 9.572 0.50 42.33 326 SER A N 1
ATOM 2300 C CA A SER A 1 298 ? -0.932 25.730 8.037 0.50 39.33 326 SER A CA 1
ATOM 2301 C CA B SER A 1 298 ? 0.594 23.935 8.203 0.50 41.04 326 SER A CA 1
ATOM 2302 C C A SER A 1 298 ? -2.040 26.737 7.734 0.50 38.49 326 SER A C 1
ATOM 2303 C C B SER A 1 298 ? -0.513 24.622 7.416 0.50 39.56 326 SER A C 1
ATOM 2304 O O A SER A 1 298 ? -2.028 27.368 6.679 0.50 38.75 326 SER A O 1
ATOM 2305 O O B SER A 1 298 ? -0.257 25.317 6.435 0.50 40.39 326 SER A O 1
ATOM 2310 N N A TYR A 1 299 ? -2.994 26.880 8.651 0.50 36.36 327 TYR A N 1
ATOM 2311 N N B TYR A 1 299 ? -1.750 24.428 7.857 0.50 37.35 327 TYR A N 1
ATOM 2312 C CA A TYR A 1 299 ? -4.146 27.761 8.436 0.50 35.00 327 TYR A CA 1
ATOM 2313 C CA B TYR A 1 299 ? -2.863 25.191 7.318 0.50 34.08 327 TYR A CA 1
ATOM 2314 C C A TYR A 1 299 ? -4.164 28.929 9.420 0.50 35.11 327 TYR A C 1
ATOM 2315 C C B TYR A 1 299 ? -2.870 26.591 7.937 0.50 34.82 327 TYR A C 1
ATOM 2316 O O A TYR A 1 299 ? -4.883 29.908 9.220 0.50 35.25 327 TYR A O 1
ATOM 2317 O O B TYR A 1 299 ? -2.657 27.596 7.260 0.50 35.55 327 TYR A O 1
#

Foldseek 3Di:
DFDADDPPQAAEEPPPGPHPAPQVRLVVLPADAEEYEHEYEADEHAAAEERAHNHAYEYEYGAGDQQALPGARAEQEYEDAQVRLVHLQSLESYEYAYALYEYTNYEWEHPHAPDGHGERYEDHYELYYYGNYEFDYAAQGYHPAAYEYEYENYEQEYAEQPYEHAYLYEYYAYEYEYAYFYERHAYADADPPRLGAYEYAQYEYYYDPPHDQQQRYAPEEYNYQAHHYEYENYEDERNHHQQRYDYDDPNHLYAYYYYHYDYPNPDNPNHDNYDDDDDGDDCCSRRNPCSVVRYDPVD

B-factor: mean 21.9, std 8.41, range [12.39, 61.96]

Sequence (299 aa):
ESRTSAPSGCLTVGSDGTYSSTIGDALDALGSSSTSSSSACIYVASGTYEEQLTIDYAGNNLTLYGETTDTSTYKDNVVTITHTISSPDAGSLDDKSATVNVVSDGFSMYNINVENGYGEGAQAVALVGNADQLGFYGCQFSSGYQDTLYVKAGTQYYSNCMIEGAVDYIFGDASVWFGECDIVSNGAGAITASSRETTSSSDSGWYAIDNCNNIKAASGVVSLTEEVYLGRPWRVLARVIYQNSVLSDIINPKGWTTMADGATPLYYEYNNSGAGSDTSDREYETSISAAVDKTTVLGETWGDWIDDRRSSYY

Radius of gyration: 18.35 Å; Cα contacts (8 Å, |Δi|>4): 984; chains: 1; bounding box: 39×53×49 Å

Solvent-accessible surface area: 11847 Å² total; per-residue (Å²): 146,64,17,91,77,36,43,116,74,15,42,35,1,2,118,146,35,102,53,80,47,0,17,64,0,26,114,53,23,50,120,38,115,72,94,22,21,0,13,0,24,60,29,92,19,149,26,83,11,75,1,100,19,74,4,92,0,27,1,45,0,40,2,90,47,13,64,27,23,146,55,17,74,0,27,0,18,57,77,47,2,11,93,109,22,61,45,38,34,137,0,2,0,2,25,0,60,3,88,18,0,19,0,21,0,0,23,1,59,6,46,87,32,126,64,14,63,3,0,0,0,0,0,45,13,64,67,0,0,0,1,0,0,36,0,31,11,36,42,9,0,0,17,0,68,39,20,31,0,16,0,2,30,0,13,0,36,0,0,32,9,0,0,3,0,52,3,14,0,17,0,6,98,2,26,0,10,0,41,5,50,18,3,0,0,1,3,18,15,94,70,98,109,32,92,8,28,2,0,0,17,80,4,44,0,72,29,16,120,94,50,101,10,80,88,82,0,42,0,0,58,4,56,100,52,34,0,34,0,0,0,0,45,2,70,0,30,68,3,5,20,45,75,0,0,36,78,78,26,144,60,28,85,19,43,0,21,26,76,110,29,59,38,85,6,23,101,72,97,94,33,77,100,60,58,111,55,108,54,41,18,84,44,67,67,4,9,30,149,62,67,54,122,40,17,42,213,103,58

InterPro domains:
  IPR000070 Pectinesterase, catalytic [PF01095] (43-313)
  IPR011050 Pectin lyase fold/virulence factor [SSF51126] (32-326)
  IPR012334 Pectin lyase fold [G3DSA:2.160.20.10] (29-327)
  IPR033131 Pectinesterase, Asp active site [PS00503] (184-193)